Protein AF-A0A2V6ECJ1-F1 (afdb_monomer)

Foldseek 3Di:
DDDDDDDDDDDDDDDDDDDDDDDDDDDDDDDDPPPPPPPDDDDDQAEEEEEDLDPPVQVVVCVLCVVRHNYHYDNHLVVVLVCCVVVVGLEYEYEQDDPDDGVLNSLLVVCVVPVQRAYEYEYQDDDVVVVVSCVVSPHPYYYHPPDDSVVVCVVVVVSSVSSVVVVVVVVVVVVVVVVVVVVVVVVVVVVVVVVVVVVVVVVVVVVVVVVVVVVVVVD

pLDDT: mean 78.57, std 22.32, range [27.62, 98.25]

Sequence (219 aa):
MRAVRFCLTLRQSPQLFQPAIIHIEYGTPLALNPLTVHISAAPDPAKVLIIDDEIGPRESLRMLLKPSYQVHTAENVETGLQLLQEKRPDTIVMDIRMPGMNGIDGLRKIREIDPHLSVIMFTGFGALETAQEALRLGANDYINKPFDAVQMREVIGRNVERTRLQRQSEATAHELQELNERLRNELAQKERLASLGQASAEFVHDLSNPLTIVWGYVQ

Secondary structure (DSSP, 8-state):
--------------S-----------SS-------------SPPPPEEEEE-S-HHHHHHHHHHHTTTSEEEEESSHHHHHHHHHHH--SEEEE-S--SSS-HHHHHHHHHHH-TTSEEEEEES---HHHHHHHHHTT-SEEEESS--HHHHHHHHHHHHHHHHHHHHHHHHHHHHHHHHHHHHHHHHHHHHHHHHHHHHHHHHHHHHHHHHHHHHT--

Mean predicted aligned error: 14.23 Å

Nearest PDB structures (foldseek):
  7pvk-assembly2_D  TM=9.508E-01  e=8.406E-10  Porphyromonas gingivalis W83
  8p6f-assembly1_A  TM=9.059E-01  e=1.596E-09  Flavobacterium johnsoniae
  8tef-assembly2_C  TM=9.096E-01  e=2.666E-09  Flavobacterium johnsoniae UW101
  8tff-assembly1_A  TM=9.098E-01  e=2.345E-09  Flavobacterium johnsoniae UW101
  8tef-assembly2_D  TM=9.060E-01  e=2.666E-09  Flavobacterium johnsoniae UW101

Structure (mmCIF, N/CA/C/O backbone):
data_AF-A0A2V6ECJ1-F1
#
_entry.id   AF-A0A2V6ECJ1-F1
#
loop_
_atom_site.group_PDB
_atom_site.id
_atom_site.type_symbol
_atom_site.label_atom_id
_atom_site.label_alt_id
_atom_site.label_comp_id
_atom_site.label_asym_id
_atom_site.label_entity_id
_atom_site.label_seq_id
_atom_site.pdbx_PDB_ins_code
_atom_site.Cartn_x
_atom_site.Cartn_y
_atom_site.Cartn_z
_atom_site.occupancy
_atom_site.B_iso_or_equiv
_atom_site.auth_seq_id
_atom_site.auth_comp_id
_atom_site.auth_asym_id
_atom_site.auth_atom_id
_atom_site.pdbx_PDB_model_num
ATOM 1 N N . MET A 1 1 ? -14.134 48.494 -1.474 1.00 37.25 1 MET A N 1
ATOM 2 C CA . MET A 1 1 ? -13.283 47.525 -2.201 1.00 37.25 1 MET A CA 1
ATOM 3 C C . MET A 1 1 ? -11.827 47.937 -2.049 1.00 37.25 1 MET A C 1
ATOM 5 O O . MET A 1 1 ? -11.403 48.876 -2.708 1.00 37.25 1 MET A O 1
ATOM 9 N N . ARG A 1 2 ? -11.078 47.317 -1.131 1.00 27.62 2 ARG A N 1
ATOM 10 C CA . ARG A 1 2 ? -9.626 47.521 -1.010 1.00 27.62 2 ARG A CA 1
ATOM 11 C C . ARG A 1 2 ? -8.934 46.204 -1.342 1.00 27.62 2 ARG A C 1
ATOM 13 O O . ARG A 1 2 ? -9.272 45.176 -0.769 1.00 27.62 2 ARG A O 1
ATOM 20 N N . ALA A 1 3 ? -8.040 46.262 -2.321 1.00 30.92 3 ALA A N 1
ATOM 21 C CA . ALA A 1 3 ? -7.274 45.135 -2.822 1.00 30.92 3 ALA A CA 1
ATOM 22 C C . ALA A 1 3 ? -6.240 44.686 -1.781 1.00 30.92 3 ALA A C 1
ATOM 24 O O . ALA A 1 3 ? -5.475 45.504 -1.270 1.00 30.92 3 ALA A O 1
ATOM 25 N N . VAL A 1 4 ? -6.213 43.387 -1.489 1.00 32.56 4 VAL A N 1
ATOM 26 C CA . VAL A 1 4 ? -5.150 42.753 -0.705 1.00 32.56 4 VAL A CA 1
ATOM 27 C C . VAL A 1 4 ? -3.986 42.495 -1.657 1.00 32.56 4 VAL A C 1
ATOM 29 O O . VAL A 1 4 ? -4.118 41.752 -2.627 1.00 32.56 4 VAL A O 1
ATOM 32 N N . ARG A 1 5 ? -2.856 43.163 -1.422 1.00 30.81 5 ARG A N 1
ATOM 33 C CA . ARG A 1 5 ? -1.639 43.013 -2.222 1.00 30.81 5 ARG A CA 1
ATOM 34 C C . ARG A 1 5 ? -0.758 41.956 -1.561 1.00 30.81 5 ARG A C 1
ATOM 36 O O . ARG A 1 5 ? -0.177 42.214 -0.514 1.00 30.81 5 ARG A O 1
ATOM 43 N N . PHE A 1 6 ? -0.668 40.778 -2.170 1.00 33.28 6 PHE A N 1
ATOM 44 C CA . PHE A 1 6 ? 0.271 39.734 -1.761 1.00 33.28 6 PHE A CA 1
ATOM 45 C C . PHE A 1 6 ? 1.658 40.056 -2.329 1.00 33.28 6 PHE A C 1
ATOM 47 O O . PHE A 1 6 ? 1.829 40.147 -3.543 1.00 33.28 6 PHE A O 1
ATOM 54 N N . CYS A 1 7 ? 2.647 40.254 -1.458 1.00 29.09 7 CYS A N 1
ATOM 55 C CA . CYS A 1 7 ? 4.052 40.358 -1.842 1.00 29.09 7 CYS A CA 1
ATOM 56 C C . CYS A 1 7 ? 4.750 39.064 -1.410 1.00 29.09 7 CYS A C 1
ATOM 58 O O . CYS A 1 7 ? 5.009 38.871 -0.225 1.00 29.09 7 CYS A O 1
ATOM 60 N N . LEU A 1 8 ? 5.001 38.156 -2.357 1.00 31.83 8 LEU A N 1
ATOM 61 C CA . LEU A 1 8 ? 5.849 36.984 -2.142 1.00 31.83 8 LEU A CA 1
ATOM 62 C C . LEU A 1 8 ? 7.290 37.358 -2.501 1.00 31.83 8 LEU A C 1
ATOM 64 O O . LEU A 1 8 ? 7.651 37.419 -3.675 1.00 31.83 8 LEU A O 1
ATOM 68 N N . THR A 1 9 ? 8.132 37.589 -1.502 1.00 30.48 9 THR A N 1
ATOM 69 C CA . THR A 1 9 ? 9.585 37.609 -1.686 1.00 30.48 9 THR A CA 1
ATOM 70 C C . THR A 1 9 ? 10.110 36.181 -1.569 1.00 30.48 9 THR A C 1
ATOM 72 O O . THR A 1 9 ? 10.343 35.671 -0.477 1.00 30.48 9 THR A O 1
ATOM 75 N N . LEU A 1 10 ? 10.299 35.512 -2.709 1.00 31.98 10 LEU A N 1
ATOM 76 C CA . LEU A 1 10 ? 11.016 34.238 -2.770 1.00 31.98 10 LEU A CA 1
ATOM 77 C C . LEU A 1 10 ? 12.515 34.503 -2.588 1.00 31.98 10 LEU A C 1
ATOM 79 O O . LEU A 1 10 ? 13.180 35.015 -3.489 1.00 31.98 10 LEU A O 1
ATOM 83 N N . ARG A 1 11 ? 13.060 34.154 -1.419 1.00 30.92 11 ARG A N 1
ATOM 84 C CA . ARG A 1 11 ? 14.509 34.117 -1.198 1.00 30.92 11 ARG A CA 1
ATOM 85 C C . ARG A 1 11 ? 15.026 32.747 -1.638 1.00 30.92 11 ARG A C 1
ATOM 87 O O . ARG A 1 11 ? 14.721 31.735 -1.017 1.00 30.92 11 ARG A O 1
ATOM 94 N N . GLN A 1 12 ? 15.793 32.721 -2.724 1.00 41.91 12 GLN A N 1
ATOM 95 C CA . GLN A 1 12 ? 16.568 31.552 -3.136 1.00 41.91 12 GLN A CA 1
ATOM 96 C C . GLN A 1 12 ? 17.728 31.338 -2.158 1.00 41.91 12 GLN A C 1
ATOM 98 O O . GLN A 1 12 ? 18.634 32.166 -2.097 1.00 41.91 12 GLN A O 1
ATOM 103 N N . SER A 1 13 ? 17.703 30.241 -1.403 1.00 31.03 13 SER A N 1
ATOM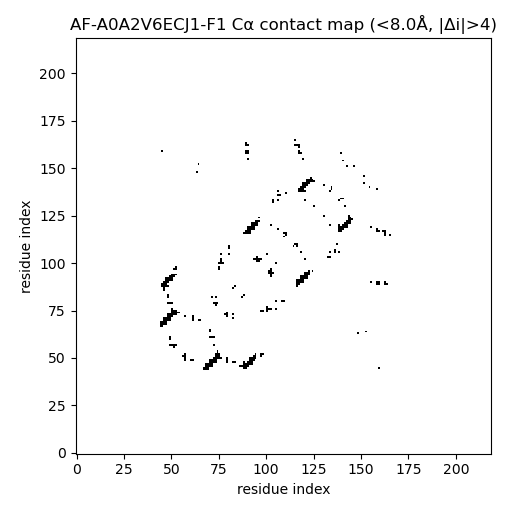 104 C CA . SER A 1 13 ? 18.875 29.530 -0.863 1.00 31.03 13 SER A CA 1
ATOM 105 C C . SER A 1 13 ? 18.415 28.213 -0.221 1.00 31.03 13 SER A C 1
ATOM 107 O O . SER A 1 13 ? 17.375 28.205 0.438 1.00 31.03 13 SER A O 1
ATOM 109 N N . PRO A 1 14 ? 19.139 27.098 -0.422 1.00 42.34 14 PRO A N 1
ATOM 110 C CA . PRO A 1 14 ? 18.828 25.815 0.192 1.00 42.34 14 PRO A CA 1
ATOM 111 C C . PRO A 1 14 ? 19.327 25.827 1.643 1.00 42.34 14 PRO A C 1
ATOM 113 O O . PRO A 1 14 ? 20.269 26.552 1.945 1.00 42.34 14 PRO A O 1
ATOM 116 N N . GLN A 1 15 ? 18.783 24.955 2.492 1.00 42.75 15 GLN A N 1
ATOM 117 C CA . GLN A 1 15 ? 19.096 24.764 3.922 1.00 42.75 15 GLN A CA 1
ATOM 118 C C . GLN A 1 15 ? 18.162 25.527 4.885 1.00 42.75 15 GLN A C 1
ATOM 120 O O . GLN A 1 15 ? 18.020 26.742 4.823 1.00 42.75 15 GLN A O 1
ATOM 125 N N . LEU A 1 16 ? 17.587 24.754 5.815 1.00 34.66 16 LEU A N 1
ATOM 126 C CA . LEU A 1 16 ? 16.638 25.093 6.887 1.00 34.66 16 LEU A CA 1
ATOM 127 C C . LEU A 1 16 ? 15.179 25.352 6.463 1.00 34.66 16 LEU A C 1
ATOM 129 O O . LEU A 1 16 ? 14.745 26.474 6.225 1.00 34.66 16 LEU A O 1
ATOM 133 N N . PHE A 1 17 ? 14.386 24.276 6.509 1.00 39.94 17 PHE A N 1
ATOM 134 C CA . PHE A 1 17 ? 12.941 24.342 6.728 1.00 39.94 17 PHE A CA 1
ATOM 135 C C . PHE A 1 17 ? 12.668 25.010 8.087 1.00 39.94 17 PHE A C 1
ATOM 137 O O . PHE A 1 17 ? 12.746 24.360 9.128 1.00 39.94 17 PHE A O 1
ATOM 144 N N . GLN A 1 18 ? 12.353 26.305 8.086 1.00 30.50 18 GLN A N 1
ATOM 145 C CA . GLN A 1 18 ? 11.629 26.937 9.190 1.00 30.50 18 GLN A CA 1
ATOM 146 C C . GLN A 1 18 ? 10.157 27.090 8.787 1.00 30.50 18 GLN A C 1
ATOM 148 O O . GLN A 1 18 ? 9.885 27.481 7.648 1.00 30.50 18 GLN A O 1
ATOM 153 N N . PRO A 1 19 ? 9.196 26.777 9.674 1.00 31.47 19 PRO A N 1
ATOM 154 C CA . PRO A 1 19 ? 7.785 26.948 9.363 1.00 31.47 19 PRO A CA 1
ATOM 155 C C . PRO A 1 19 ? 7.469 28.440 9.206 1.00 31.47 19 PRO A C 1
ATOM 157 O O . PRO A 1 19 ? 7.803 29.257 10.062 1.00 31.47 19 PRO A O 1
ATOM 160 N N . ALA A 1 20 ? 6.820 28.798 8.098 1.00 32.75 20 ALA A N 1
ATOM 161 C CA . ALA A 1 20 ? 6.310 30.143 7.883 1.00 32.75 20 ALA A CA 1
ATOM 162 C C . ALA A 1 20 ? 5.149 30.403 8.857 1.00 32.75 20 ALA A C 1
ATOM 164 O O . ALA A 1 20 ? 4.078 29.811 8.730 1.00 32.75 20 ALA A O 1
ATOM 165 N N . ILE A 1 21 ? 5.361 31.283 9.837 1.00 36.53 21 ILE A N 1
ATOM 166 C CA . ILE A 1 21 ? 4.299 31.774 10.719 1.00 36.53 21 ILE A CA 1
ATOM 167 C C . ILE A 1 21 ? 3.515 32.833 9.940 1.00 36.53 21 ILE A C 1
ATOM 169 O O . ILE A 1 21 ? 4.030 33.913 9.651 1.00 36.53 21 ILE A O 1
ATOM 173 N N . ILE A 1 22 ? 2.269 32.527 9.582 1.00 37.91 22 ILE A N 1
ATOM 174 C CA . ILE A 1 22 ? 1.354 33.506 8.990 1.00 37.91 22 ILE A CA 1
ATOM 175 C C . ILE A 1 22 ? 0.734 34.305 10.142 1.00 37.91 22 ILE A C 1
ATOM 177 O O . ILE A 1 22 ? -0.172 33.827 10.820 1.00 37.91 22 ILE A O 1
ATOM 181 N N . HIS A 1 23 ? 1.228 35.522 10.378 1.00 29.61 23 HIS A N 1
ATOM 182 C CA . HIS A 1 23 ? 0.559 36.480 11.257 1.00 29.61 23 HIS A CA 1
ATOM 183 C C . HIS A 1 23 ? -0.685 37.025 10.550 1.00 29.61 23 HIS A C 1
ATOM 185 O O . HIS A 1 23 ? -0.573 37.724 9.544 1.00 29.61 23 HIS A O 1
ATOM 191 N N . ILE A 1 24 ? -1.869 36.715 11.079 1.00 38.66 24 ILE A N 1
ATOM 192 C CA . ILE A 1 24 ? -3.109 37.377 10.674 1.00 38.66 24 ILE A CA 1
ATOM 193 C C . ILE A 1 24 ? -3.462 38.394 11.761 1.00 38.66 24 ILE A C 1
ATOM 195 O O . ILE A 1 24 ? -3.924 38.028 12.838 1.00 38.66 24 ILE A O 1
ATOM 199 N N . GLU A 1 25 ? -3.213 39.677 11.495 1.00 35.50 25 GLU A N 1
ATOM 200 C CA . GLU A 1 25 ? -3.680 40.768 12.354 1.00 35.50 25 GLU A CA 1
ATOM 201 C C . GLU A 1 25 ? -5.158 41.052 12.058 1.00 35.50 25 GLU A C 1
ATOM 203 O O . GLU A 1 25 ? -5.498 41.717 11.078 1.00 35.50 25 GLU A O 1
ATOM 208 N N . TYR A 1 26 ? -6.054 40.558 12.913 1.00 38.00 26 TYR A N 1
ATOM 209 C CA . TYR A 1 26 ? -7.419 41.076 12.989 1.00 38.00 26 TYR A CA 1
ATOM 210 C C . TYR A 1 26 ? -7.467 42.194 14.033 1.00 38.00 26 TYR A C 1
ATOM 212 O O . TYR A 1 26 ? -7.064 42.017 15.181 1.00 38.00 26 TYR A O 1
ATOM 220 N N . GLY A 1 27 ? -7.942 43.370 13.621 1.00 38.31 27 GLY A N 1
ATOM 221 C CA . GLY A 1 27 ? -8.137 44.510 14.507 1.00 38.31 27 GLY A CA 1
ATOM 222 C C . GLY A 1 27 ? -9.225 44.254 15.557 1.00 38.31 27 GLY A C 1
ATOM 223 O O . GLY A 1 27 ? -10.311 43.788 15.225 1.00 38.31 27 GLY A O 1
ATOM 224 N N . THR A 1 28 ? -8.926 44.681 16.788 1.00 36.38 28 THR A N 1
ATOM 225 C CA . THR A 1 28 ? -9.735 44.756 18.030 1.00 36.38 28 THR A CA 1
ATOM 226 C C . THR A 1 28 ? -9.845 43.490 18.908 1.00 36.38 28 THR A C 1
ATOM 228 O O . THR A 1 28 ? -10.143 42.413 18.400 1.00 36.38 28 THR A O 1
ATOM 231 N N . PRO A 1 29 ? -9.616 43.601 20.243 1.00 41.88 29 PRO A N 1
ATOM 232 C CA . PRO A 1 29 ? -9.558 42.457 21.145 1.00 41.88 29 PRO A CA 1
ATOM 233 C C . PRO A 1 29 ? -10.932 42.188 21.774 1.00 41.88 29 PRO A C 1
ATOM 235 O O . PRO A 1 29 ? -11.363 42.886 22.689 1.00 41.88 29 PRO A O 1
ATOM 238 N N . LEU A 1 30 ? -11.616 41.144 21.318 1.00 39.72 30 LEU A N 1
ATOM 239 C CA . LEU A 1 30 ? -12.642 40.471 22.112 1.00 39.72 30 LEU A CA 1
ATOM 240 C C . LEU A 1 30 ? -12.041 39.149 22.577 1.00 39.72 30 LEU A C 1
ATOM 242 O O . LEU A 1 30 ? -11.558 38.364 21.764 1.00 39.72 30 LEU A O 1
ATOM 246 N N . ALA A 1 31 ? -12.022 38.954 23.895 1.00 45.41 31 ALA A N 1
ATOM 247 C CA . ALA A 1 31 ? -11.495 37.778 24.570 1.00 45.41 31 ALA A CA 1
ATOM 248 C C . ALA A 1 31 ? -12.322 36.533 24.213 1.00 45.41 31 ALA A C 1
ATOM 250 O O . ALA A 1 31 ? -13.186 36.092 24.966 1.00 45.41 31 ALA A O 1
ATOM 251 N N . LEU A 1 32 ? -12.066 35.973 23.037 1.00 40.94 32 LEU A N 1
ATOM 252 C CA . LEU A 1 32 ? -12.390 34.595 22.730 1.00 40.94 32 LEU A CA 1
ATOM 253 C C . LEU A 1 32 ? -11.211 33.773 23.231 1.00 40.94 32 LEU A C 1
ATOM 255 O O . LEU A 1 32 ? -10.088 33.938 22.756 1.00 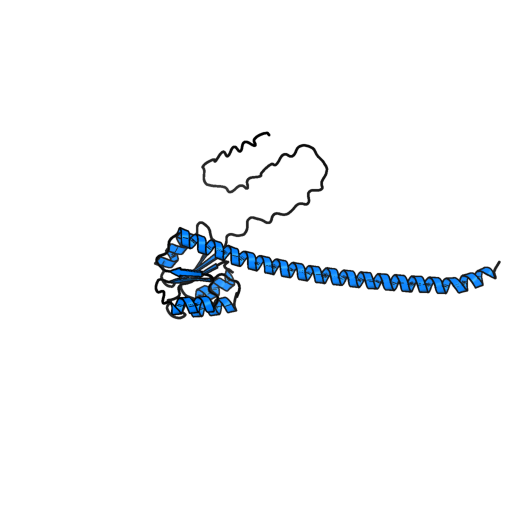40.94 32 LEU A O 1
ATOM 259 N N . ASN A 1 33 ? -11.469 32.925 24.226 1.00 38.09 33 ASN A N 1
ATOM 260 C CA . ASN A 1 33 ? -10.545 31.873 24.623 1.00 38.09 33 ASN A CA 1
ATOM 261 C C . ASN A 1 33 ? -10.162 31.127 23.334 1.00 38.09 33 ASN A C 1
ATOM 263 O O . ASN A 1 33 ? -11.066 30.579 22.692 1.00 38.09 33 ASN A O 1
ATOM 267 N N . PRO A 1 34 ? -8.894 31.153 22.888 1.00 40.47 34 PRO A N 1
ATOM 268 C CA . PRO A 1 34 ? -8.534 30.438 21.684 1.00 40.47 34 PRO A CA 1
ATOM 269 C C . PRO A 1 34 ? -8.757 28.958 21.981 1.00 40.47 34 PRO A C 1
ATOM 271 O O . PRO A 1 34 ? -8.070 28.365 22.811 1.00 40.47 34 PRO A O 1
ATOM 274 N N . LEU A 1 35 ? -9.752 28.361 21.325 1.00 36.47 35 LEU A N 1
ATOM 275 C CA . LEU A 1 35 ? -9.764 26.923 21.127 1.00 36.47 35 LEU A CA 1
ATOM 276 C C . LEU A 1 35 ? -8.505 26.635 20.316 1.00 36.47 35 LEU A C 1
ATOM 278 O O . LEU A 1 35 ? -8.470 26.857 19.106 1.00 36.47 35 LEU A O 1
ATOM 282 N N . THR A 1 36 ? -7.438 26.241 21.004 1.00 38.03 36 THR A N 1
ATOM 283 C CA . THR A 1 36 ? -6.201 25.796 20.376 1.00 38.03 36 THR A CA 1
ATOM 284 C C . THR A 1 36 ? -6.522 24.518 19.616 1.00 38.03 36 THR A C 1
ATOM 286 O O . THR A 1 36 ? -6.481 23.417 20.159 1.00 38.03 36 THR A O 1
ATOM 289 N N . VAL A 1 37 ? -6.893 24.665 18.347 1.00 39.84 37 VAL A N 1
ATOM 290 C CA . VAL A 1 37 ? -6.910 23.557 17.404 1.00 39.84 37 VAL A CA 1
ATOM 291 C C . VAL A 1 37 ? -5.450 23.200 17.176 1.00 39.84 37 VAL A C 1
ATOM 293 O O . VAL A 1 37 ? -4.718 23.919 16.495 1.00 39.84 37 VAL A O 1
ATOM 296 N N . HIS A 1 38 ? -5.008 22.106 17.789 1.00 33.03 38 HIS A N 1
ATOM 297 C CA . HIS A 1 38 ? -3.756 21.466 17.422 1.00 33.03 38 HIS A CA 1
ATOM 298 C C . HIS A 1 38 ? -3.914 20.949 15.990 1.00 33.03 38 HIS A C 1
ATOM 300 O O . HIS A 1 38 ? -4.386 19.837 15.767 1.00 33.03 38 HIS A O 1
ATOM 306 N N . ILE A 1 39 ? -3.554 21.771 15.001 1.00 43.78 39 ILE A N 1
ATOM 307 C CA . ILE A 1 39 ? -3.289 21.278 13.653 1.00 43.78 39 ILE A CA 1
ATOM 308 C C . ILE A 1 39 ? -2.056 20.389 13.808 1.00 43.78 39 ILE A C 1
ATOM 310 O O . ILE A 1 39 ? -0.941 20.877 13.990 1.00 43.78 39 ILE A O 1
ATOM 314 N N . SER A 1 40 ? -2.316 19.083 13.875 1.00 38.81 40 SER A N 1
ATOM 315 C CA . SER A 1 40 ? -1.315 18.028 13.966 1.00 38.81 40 SER A CA 1
ATOM 316 C C . SER A 1 40 ? -0.206 18.263 12.939 1.00 38.81 40 SER A C 1
ATOM 318 O O . SER A 1 40 ? -0.462 18.753 11.838 1.00 38.81 40 SER A O 1
ATOM 320 N N . ALA A 1 41 ? 1.021 17.952 13.355 1.00 43.56 41 ALA A N 1
ATOM 321 C CA . ALA A 1 41 ? 2.266 18.089 12.614 1.00 43.56 41 ALA A CA 1
ATOM 322 C C . ALA A 1 41 ? 2.130 17.700 11.132 1.00 43.56 41 ALA A C 1
ATOM 324 O O . ALA A 1 41 ? 1.325 16.837 10.783 1.00 43.56 41 ALA A O 1
ATOM 325 N N . ALA A 1 42 ? 2.946 18.317 10.265 1.00 47.50 42 ALA A N 1
ATOM 326 C CA . ALA A 1 42 ? 3.054 17.912 8.865 1.00 47.50 42 ALA A CA 1
ATOM 327 C C . ALA A 1 42 ? 3.096 16.373 8.786 1.00 47.50 42 ALA A C 1
ATOM 329 O O . ALA A 1 42 ? 3.889 15.772 9.516 1.00 47.50 42 ALA A O 1
ATOM 330 N N . PRO A 1 43 ? 2.218 15.735 7.991 1.00 61.94 43 PRO A N 1
ATOM 331 C CA . PRO A 1 43 ? 2.092 14.287 8.009 1.00 61.94 43 PRO A CA 1
ATOM 332 C C . PRO A 1 43 ? 3.445 13.663 7.680 1.00 61.94 43 PRO A C 1
ATOM 334 O O . PRO A 1 43 ? 4.151 14.162 6.799 1.00 61.94 43 PRO A O 1
ATOM 337 N N . ASP A 1 44 ? 3.788 12.573 8.373 1.00 77.56 44 ASP A N 1
ATOM 338 C CA . ASP A 1 44 ? 5.006 11.812 8.095 1.00 77.56 44 ASP A CA 1
ATOM 339 C C . ASP A 1 44 ? 5.152 11.576 6.583 1.00 77.56 44 ASP A C 1
ATOM 341 O O . ASP A 1 44 ? 4.143 11.387 5.881 1.00 77.56 44 ASP A O 1
ATOM 345 N N . PRO A 1 45 ? 6.387 11.586 6.050 1.00 86.06 45 PRO A N 1
ATOM 346 C CA . PRO A 1 45 ? 6.609 11.386 4.627 1.00 86.06 45 PRO A CA 1
ATOM 347 C C . PRO A 1 45 ? 5.986 10.059 4.197 1.00 86.06 45 PRO A C 1
ATOM 349 O O . PRO A 1 45 ? 6.190 9.025 4.835 1.00 86.06 45 PRO A O 1
ATOM 352 N N . ALA A 1 46 ? 5.193 10.092 3.125 1.00 94.69 46 ALA A N 1
ATOM 353 C CA . ALA A 1 46 ? 4.498 8.899 2.673 1.00 94.69 46 ALA A CA 1
ATOM 354 C C . ALA A 1 46 ? 5.462 7.819 2.216 1.00 94.69 46 ALA A C 1
ATOM 356 O O . ALA A 1 46 ? 6.490 8.100 1.593 1.00 94.69 46 ALA A O 1
ATOM 357 N N . LYS A 1 47 ? 5.124 6.580 2.564 1.00 97.19 47 LYS A N 1
ATOM 358 C CA . LYS A 1 47 ? 6.003 5.428 2.386 1.00 97.19 47 LYS A CA 1
ATOM 359 C C . LYS A 1 47 ? 5.585 4.641 1.159 1.00 97.19 47 LYS A C 1
ATOM 361 O O . LYS A 1 47 ? 4.444 4.193 1.071 1.00 97.19 47 LYS A O 1
ATOM 366 N N . VAL A 1 48 ? 6.518 4.428 0.242 1.00 97.75 48 VAL A N 1
ATOM 367 C CA . VAL A 1 48 ? 6.287 3.642 -0.974 1.00 97.75 48 VAL A CA 1
ATOM 368 C C . VAL A 1 48 ? 7.229 2.451 -0.971 1.00 97.75 48 VAL A C 1
ATOM 370 O O . VAL A 1 48 ? 8.431 2.615 -0.769 1.00 97.75 48 VAL A O 1
ATOM 373 N N . LEU A 1 49 ? 6.693 1.255 -1.190 1.00 98.25 49 LEU A N 1
ATOM 374 C CA . LEU A 1 49 ? 7.481 0.037 -1.353 1.00 98.25 49 LEU A CA 1
ATOM 375 C C . LEU A 1 49 ? 7.482 -0.375 -2.827 1.00 98.25 49 LEU A C 1
ATOM 377 O O . LEU A 1 49 ? 6.422 -0.533 -3.424 1.00 98.25 49 LEU A O 1
ATOM 381 N N . ILE A 1 50 ? 8.667 -0.551 -3.401 1.00 97.56 50 ILE A N 1
ATOM 382 C CA . ILE A 1 50 ? 8.862 -1.022 -4.775 1.00 97.56 50 ILE A CA 1
ATOM 383 C C . ILE A 1 50 ? 9.324 -2.478 -4.723 1.00 97.56 50 ILE A C 1
ATOM 385 O O . ILE A 1 50 ? 10.295 -2.779 -4.030 1.00 97.56 50 ILE A O 1
ATOM 389 N N . ILE A 1 51 ? 8.658 -3.360 -5.460 1.00 96.81 51 ILE A N 1
ATOM 390 C CA . ILE A 1 51 ? 8.982 -4.783 -5.572 1.00 96.81 51 ILE A CA 1
ATOM 391 C C . ILE A 1 51 ? 9.178 -5.099 -7.056 1.00 96.81 51 ILE A C 1
ATOM 393 O O . ILE A 1 51 ? 8.224 -5.084 -7.827 1.00 96.81 51 ILE A O 1
ATOM 397 N N . ASP A 1 52 ? 10.414 -5.337 -7.462 1.00 94.31 52 ASP A N 1
ATOM 398 C CA . ASP A 1 52 ? 10.793 -5.644 -8.849 1.00 94.31 52 ASP A CA 1
ATOM 399 C C . ASP A 1 52 ? 12.090 -6.458 -8.758 1.00 94.31 52 ASP A C 1
ATOM 401 O O . ASP A 1 52 ? 12.929 -6.123 -7.920 1.00 94.31 52 ASP A O 1
ATOM 405 N N . ASP A 1 53 ? 12.265 -7.536 -9.518 1.00 94.12 53 ASP A N 1
ATOM 406 C CA . ASP A 1 53 ? 13.474 -8.368 -9.455 1.00 94.12 53 ASP A CA 1
ATOM 407 C C . ASP A 1 53 ? 14.660 -7.718 -10.180 1.00 94.12 53 ASP A C 1
ATOM 409 O O . ASP A 1 53 ? 15.819 -7.879 -9.771 1.00 94.12 53 ASP A O 1
ATOM 413 N N . GLU A 1 54 ? 14.386 -6.863 -11.162 1.00 92.69 54 GLU A N 1
ATOM 414 C CA . GLU A 1 54 ? 15.405 -6.170 -11.929 1.00 92.69 54 GLU A CA 1
ATOM 415 C C . GLU A 1 54 ? 15.931 -4.929 -11.189 1.00 92.69 54 GLU A C 1
ATOM 417 O O . GLU A 1 54 ? 15.225 -3.956 -10.911 1.00 92.69 54 GLU A O 1
ATOM 422 N N . ILE A 1 55 ? 17.242 -4.903 -10.928 1.00 93.94 55 ILE A N 1
ATOM 423 C CA . ILE A 1 55 ? 17.891 -3.784 -10.227 1.00 93.94 55 ILE A CA 1
ATOM 424 C C . ILE A 1 55 ? 17.733 -2.440 -10.957 1.00 93.94 55 ILE A C 1
ATOM 426 O O . ILE A 1 55 ? 17.572 -1.410 -10.306 1.00 93.94 55 ILE A O 1
ATOM 430 N N . GLY A 1 56 ? 17.760 -2.438 -12.293 1.00 93.12 56 GLY A N 1
ATOM 431 C CA . GLY A 1 56 ? 17.706 -1.223 -13.109 1.00 93.12 56 GLY A CA 1
ATOM 432 C C . GLY A 1 56 ? 16.376 -0.473 -12.973 1.00 93.12 56 GLY A C 1
ATOM 433 O O . GLY A 1 56 ? 16.379 0.671 -12.504 1.00 93.12 56 GLY A O 1
ATOM 434 N N . PRO A 1 57 ? 15.234 -1.086 -13.340 1.00 90.69 57 PRO A N 1
ATOM 435 C CA . PRO A 1 57 ? 13.904 -0.510 -13.138 1.00 90.69 57 PRO A CA 1
ATOM 436 C C . PRO A 1 57 ? 13.622 -0.155 -11.674 1.00 90.69 57 PRO A C 1
ATOM 438 O O . PRO A 1 57 ? 13.156 0.956 -11.399 1.00 90.69 57 PRO A O 1
ATOM 441 N N . ARG A 1 58 ? 13.978 -1.042 -10.733 1.00 94.12 58 ARG A N 1
ATOM 442 C CA . ARG A 1 58 ? 13.805 -0.820 -9.288 1.00 94.12 58 ARG A CA 1
ATOM 443 C C . ARG A 1 58 ? 14.512 0.447 -8.811 1.00 94.12 58 ARG A C 1
ATOM 445 O O . ARG A 1 58 ? 13.909 1.285 -8.139 1.00 94.12 58 ARG A O 1
ATOM 452 N N . GLU A 1 59 ? 15.777 0.613 -9.184 1.00 95.00 59 GLU A N 1
ATOM 453 C CA . GLU A 1 59 ? 16.583 1.771 -8.798 1.00 95.00 59 GLU A CA 1
ATOM 454 C C . GLU A 1 59 ? 16.132 3.055 -9.505 1.00 95.00 59 GLU A C 1
ATOM 456 O O . GLU A 1 59 ? 16.074 4.121 -8.889 1.00 95.00 59 GLU A O 1
ATOM 461 N N . SER A 1 60 ? 15.729 2.949 -10.772 1.00 93.06 60 SER A N 1
ATOM 462 C CA . SER A 1 60 ? 15.189 4.077 -11.540 1.00 93.06 60 SER A CA 1
ATOM 463 C C . SER A 1 60 ? 13.918 4.632 -10.892 1.00 93.06 60 SER A C 1
ATOM 465 O O . SER A 1 60 ? 13.804 5.841 -10.674 1.00 93.06 60 SER A O 1
ATOM 467 N N . LEU A 1 61 ? 12.985 3.752 -10.510 1.00 93.19 61 LEU A N 1
ATOM 468 C CA . LEU A 1 61 ? 11.783 4.139 -9.769 1.00 93.19 61 LEU A CA 1
ATOM 469 C C . LEU A 1 61 ? 12.120 4.703 -8.388 1.00 93.19 61 LEU A C 1
ATOM 471 O O . LEU A 1 61 ? 11.536 5.707 -7.974 1.00 93.19 61 LEU A O 1
ATOM 475 N N . ARG A 1 62 ? 13.096 4.115 -7.687 1.00 95.62 62 ARG A N 1
ATOM 476 C CA . ARG A 1 62 ? 13.555 4.636 -6.395 1.00 95.62 62 ARG A CA 1
ATOM 477 C C . ARG A 1 62 ? 14.040 6.076 -6.522 1.00 95.62 62 ARG A C 1
ATOM 479 O O . ARG A 1 62 ? 13.609 6.924 -5.743 1.00 95.62 62 ARG A O 1
ATOM 486 N N . MET A 1 63 ? 14.897 6.368 -7.499 1.00 95.38 63 MET A N 1
ATOM 487 C CA . MET A 1 63 ? 15.409 7.720 -7.742 1.00 95.38 63 MET A CA 1
ATOM 488 C C . MET A 1 63 ? 14.308 8.703 -8.136 1.00 95.38 63 MET A C 1
ATOM 490 O O . MET A 1 63 ? 14.312 9.835 -7.653 1.00 95.38 63 MET A O 1
ATOM 494 N N . LEU A 1 64 ? 13.341 8.266 -8.944 1.00 93.81 64 LEU A N 1
ATOM 495 C CA . LEU A 1 64 ? 12.198 9.085 -9.342 1.00 93.81 64 LEU A CA 1
ATOM 496 C C . LEU A 1 64 ? 11.325 9.509 -8.148 1.00 93.81 64 LEU A C 1
ATOM 498 O O . LEU A 1 64 ? 10.815 10.630 -8.129 1.00 93.81 64 LEU A O 1
ATOM 502 N N . LEU A 1 65 ? 11.138 8.619 -7.170 1.00 94.31 65 LEU A N 1
ATOM 503 C CA . LEU A 1 65 ? 10.170 8.789 -6.080 1.00 94.31 65 LEU A CA 1
ATOM 504 C C . LEU A 1 65 ? 10.781 9.326 -4.781 1.00 94.31 65 LEU A C 1
ATOM 506 O O . LEU A 1 65 ? 10.082 9.958 -3.988 1.00 94.31 65 LEU A O 1
ATOM 510 N N . LYS A 1 66 ? 12.087 9.136 -4.577 1.00 94.62 66 LYS A N 1
ATOM 511 C CA . LYS A 1 66 ? 12.827 9.593 -3.390 1.00 94.62 66 LYS A CA 1
ATOM 512 C C . LYS A 1 66 ? 12.652 11.084 -3.037 1.00 94.62 66 LYS A C 1
ATOM 514 O O . LYS A 1 66 ? 12.669 11.381 -1.845 1.00 94.62 66 LYS A O 1
ATOM 519 N N . PRO A 1 67 ? 12.484 12.031 -3.985 1.00 92.94 67 PRO A N 1
ATOM 520 C CA . PRO A 1 67 ? 12.257 13.438 -3.640 1.00 92.94 67 PRO A CA 1
ATOM 521 C C . PRO A 1 67 ? 10.924 13.708 -2.928 1.00 92.94 67 PRO A C 1
ATOM 523 O O . PRO A 1 67 ? 10.800 14.725 -2.252 1.00 92.94 67 PRO A O 1
ATOM 526 N N . SER A 1 68 ? 9.931 12.831 -3.098 1.00 91.88 68 SER A N 1
ATOM 527 C CA . SER A 1 68 ? 8.561 13.037 -2.604 1.00 91.88 68 SER A CA 1
ATOM 528 C C . SER A 1 68 ? 8.137 12.022 -1.542 1.00 91.88 68 SER A C 1
ATOM 530 O O . SER A 1 68 ? 7.196 12.284 -0.798 1.00 91.88 68 SER A O 1
ATOM 532 N N . TYR A 1 69 ? 8.820 10.877 -1.460 1.00 95.56 69 TYR A N 1
ATOM 533 C CA . TYR A 1 69 ? 8.402 9.732 -0.654 1.00 95.56 69 TYR A CA 1
ATOM 534 C C . TYR A 1 69 ? 9.570 9.085 0.093 1.00 95.56 69 TYR A C 1
ATOM 536 O O . TYR A 1 69 ? 10.714 9.085 -0.368 1.00 95.56 69 TYR A O 1
ATOM 544 N N . GLN A 1 70 ? 9.264 8.445 1.221 1.00 96.69 70 GLN A N 1
ATOM 545 C CA . GLN A 1 70 ? 10.165 7.489 1.852 1.00 96.69 70 GLN A CA 1
ATOM 546 C C . GLN A 1 70 ? 10.074 6.157 1.098 1.00 96.69 70 GLN A C 1
ATOM 548 O O . GLN A 1 70 ? 9.112 5.404 1.243 1.00 96.69 70 GLN A O 1
ATOM 553 N N . VAL A 1 71 ? 11.071 5.883 0.258 1.00 97.12 71 VAL A N 1
ATOM 554 C CA . VAL A 1 71 ? 11.056 4.716 -0.629 1.00 97.12 71 VAL A CA 1
ATOM 555 C C . VAL A 1 71 ? 11.801 3.536 -0.012 1.00 97.12 71 VAL A C 1
ATOM 557 O O . VAL A 1 71 ? 12.969 3.651 0.367 1.00 97.12 71 VAL A O 1
ATOM 560 N N . HIS A 1 72 ? 11.138 2.386 0.016 1.00 98.06 72 HIS A N 1
ATOM 561 C CA . HIS A 1 72 ? 11.709 1.080 0.320 1.00 98.06 72 HIS A CA 1
ATOM 562 C C . HIS A 1 72 ? 11.694 0.211 -0.937 1.00 98.06 72 HIS A C 1
ATOM 564 O O . HIS A 1 72 ? 10.836 0.374 -1.802 1.00 98.06 72 HIS A O 1
ATOM 570 N N . THR A 1 73 ? 12.643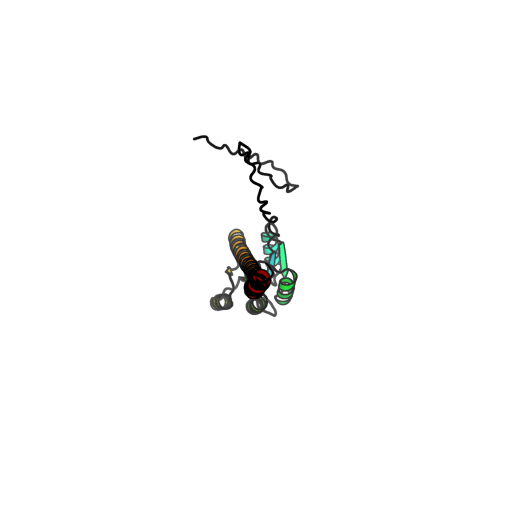 -0.711 -1.050 1.00 97.81 73 THR A N 1
ATOM 571 C CA . THR A 1 73 ? 12.787 -1.573 -2.227 1.00 97.81 73 THR A CA 1
ATOM 572 C C . THR A 1 73 ? 12.974 -3.022 -1.808 1.00 97.81 73 THR A C 1
ATOM 574 O O . THR A 1 73 ? 13.726 -3.283 -0.870 1.00 97.81 73 THR A O 1
ATOM 577 N N . ALA A 1 74 ? 12.358 -3.941 -2.541 1.00 97.44 74 ALA A N 1
ATOM 578 C CA . ALA A 1 74 ? 12.526 -5.382 -2.423 1.00 97.44 74 ALA A CA 1
ATOM 579 C C . ALA A 1 74 ? 12.839 -5.981 -3.798 1.00 97.44 74 ALA A C 1
ATOM 581 O O . ALA A 1 74 ? 12.372 -5.477 -4.818 1.00 97.44 74 ALA A O 1
ATOM 582 N N . GLU A 1 75 ? 13.624 -7.055 -3.809 1.00 95.62 75 GLU A N 1
ATOM 583 C CA . GLU A 1 75 ? 14.004 -7.777 -5.032 1.00 95.62 75 GLU A CA 1
ATOM 584 C C . GLU A 1 75 ? 13.098 -8.972 -5.356 1.00 95.62 75 GLU A C 1
ATOM 586 O O . GLU A 1 75 ? 13.242 -9.596 -6.397 1.00 95.62 75 GLU A O 1
ATOM 591 N N . ASN A 1 76 ? 12.184 -9.318 -4.452 1.00 95.56 76 ASN A N 1
ATOM 592 C CA . ASN A 1 76 ? 11.211 -10.390 -4.622 1.00 95.56 76 ASN A CA 1
ATOM 593 C C . ASN A 1 76 ? 10.004 -10.152 -3.705 1.00 95.56 76 ASN A C 1
ATOM 595 O O . ASN A 1 76 ? 10.042 -9.310 -2.795 1.00 95.56 76 ASN A O 1
ATOM 599 N N . VAL A 1 77 ? 8.926 -10.900 -3.945 1.00 95.69 77 VAL A N 1
ATOM 600 C CA . VAL A 1 77 ? 7.676 -10.787 -3.183 1.00 95.69 77 VAL A CA 1
ATOM 601 C C . VAL A 1 77 ? 7.896 -11.102 -1.707 1.00 95.69 77 VAL A C 1
ATOM 603 O O . VAL A 1 77 ? 7.353 -10.409 -0.853 1.00 95.69 77 VAL A O 1
ATOM 606 N N . GLU A 1 78 ? 8.704 -12.106 -1.381 1.00 96.19 78 GLU A N 1
ATOM 607 C CA . GLU A 1 78 ? 8.952 -12.552 -0.009 1.00 96.19 78 GLU A CA 1
ATOM 608 C C . GLU A 1 78 ? 9.554 -11.433 0.848 1.00 96.19 78 GLU A C 1
ATOM 610 O O . GLU A 1 78 ? 9.043 -11.124 1.928 1.00 96.19 78 GLU A O 1
ATOM 615 N N . THR A 1 79 ? 10.586 -10.769 0.329 1.00 96.75 79 THR A N 1
ATOM 616 C CA . THR A 1 79 ? 11.215 -9.606 0.970 1.00 96.75 79 THR A CA 1
ATOM 617 C C . THR A 1 79 ? 10.241 -8.426 1.015 1.00 96.75 79 THR A C 1
ATOM 619 O O . THR A 1 79 ? 10.182 -7.693 2.004 1.00 96.75 79 THR A O 1
ATOM 622 N N . GLY A 1 80 ? 9.418 -8.259 -0.026 1.00 96.88 80 GLY A N 1
ATOM 623 C CA . GLY A 1 80 ? 8.356 -7.256 -0.061 1.00 96.88 80 GLY A CA 1
ATOM 624 C C . GLY A 1 80 ? 7.311 -7.446 1.044 1.00 96.88 80 GLY A C 1
ATOM 625 O O . GLY A 1 80 ? 6.935 -6.479 1.704 1.00 96.88 80 GLY A O 1
ATOM 626 N N . LEU A 1 81 ? 6.886 -8.683 1.305 1.00 96.94 81 LEU A N 1
ATOM 627 C CA . LEU A 1 81 ? 5.924 -9.013 2.361 1.00 96.94 81 LEU A CA 1
ATOM 628 C C . LEU A 1 81 ? 6.497 -8.772 3.765 1.00 96.94 81 LEU A C 1
ATOM 630 O O . LEU A 1 81 ? 5.774 -8.302 4.644 1.00 96.94 81 LEU A O 1
ATOM 634 N N . GLN A 1 82 ? 7.791 -9.031 3.975 1.00 97.31 82 GLN A N 1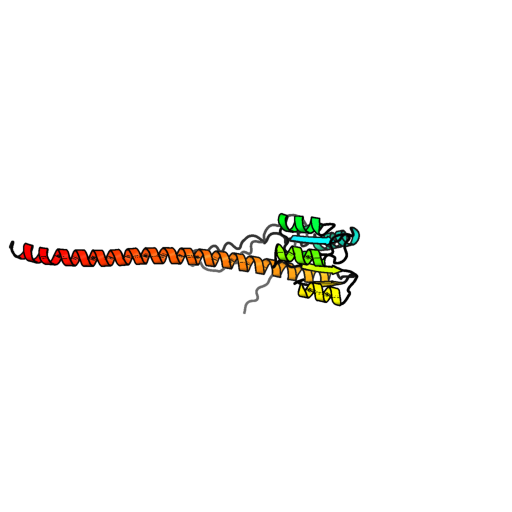
ATOM 635 C CA . GLN A 1 82 ? 8.472 -8.682 5.230 1.00 97.31 82 GLN A CA 1
ATOM 636 C C . GLN A 1 82 ? 8.481 -7.160 5.440 1.00 97.31 82 GLN A C 1
ATOM 638 O O . GLN A 1 82 ? 8.031 -6.659 6.473 1.00 97.31 82 GLN A O 1
ATOM 643 N N . LEU A 1 83 ? 8.897 -6.402 4.420 1.00 97.50 83 LEU A N 1
ATOM 644 C CA . LEU A 1 83 ? 8.930 -4.938 4.478 1.00 97.50 83 LEU A CA 1
ATOM 645 C C . LEU A 1 83 ? 7.538 -4.309 4.611 1.00 97.50 83 LEU A C 1
ATOM 647 O O . LEU A 1 83 ? 7.407 -3.263 5.250 1.00 97.50 83 LEU A O 1
ATOM 651 N N . LEU A 1 84 ? 6.497 -4.930 4.053 1.00 96.75 84 LEU A N 1
ATOM 652 C CA . LEU A 1 84 ? 5.107 -4.518 4.249 1.00 96.75 84 LEU A CA 1
ATOM 653 C C . LEU A 1 84 ? 4.744 -4.504 5.741 1.00 96.75 84 LEU A C 1
ATOM 655 O O . LEU A 1 84 ? 4.204 -3.510 6.234 1.00 96.75 84 LEU A O 1
ATOM 659 N N . GLN A 1 85 ? 5.076 -5.571 6.469 1.00 95.19 85 GLN A N 1
ATOM 660 C CA . GLN A 1 85 ? 4.763 -5.685 7.895 1.00 95.19 85 GLN A CA 1
ATOM 661 C C . GLN A 1 85 ? 5.587 -4.709 8.743 1.00 95.19 85 GLN A C 1
ATOM 663 O O . GLN A 1 85 ? 5.040 -4.063 9.638 1.00 95.19 85 GLN A O 1
ATOM 668 N N . GLU A 1 86 ? 6.877 -4.560 8.434 1.00 95.44 86 GLU A N 1
ATOM 669 C CA . GLU A 1 86 ? 7.793 -3.710 9.201 1.00 95.44 86 GLU A CA 1
ATOM 670 C C . GLU A 1 86 ? 7.594 -2.213 8.959 1.00 95.44 86 GLU A C 1
ATOM 672 O O . GLU A 1 86 ? 7.656 -1.407 9.889 1.00 95.44 86 GLU A O 1
ATOM 677 N N . LYS A 1 87 ? 7.444 -1.809 7.693 1.00 95.31 87 LYS A N 1
ATOM 678 C CA . LYS A 1 87 ? 7.469 -0.391 7.301 1.00 95.31 87 LYS A CA 1
ATOM 679 C C . LYS A 1 87 ? 6.080 0.210 7.187 1.00 95.31 87 LYS A C 1
ATOM 681 O O . LYS A 1 87 ? 5.977 1.438 7.261 1.00 95.31 87 LYS A O 1
ATOM 686 N N . ARG A 1 88 ? 5.045 -0.632 7.042 1.00 94.62 88 ARG A N 1
ATOM 687 C CA . ARG A 1 88 ? 3.643 -0.234 6.836 1.00 94.62 88 ARG A CA 1
ATOM 688 C C . ARG A 1 88 ? 3.530 0.828 5.731 1.00 94.62 88 ARG A C 1
ATOM 690 O O . ARG A 1 88 ? 3.165 1.969 6.019 1.00 94.62 88 ARG A O 1
ATOM 697 N N . PRO A 1 89 ? 3.904 0.498 4.480 1.00 97.06 89 PRO A N 1
ATOM 698 C CA . PRO A 1 89 ? 3.833 1.444 3.375 1.00 97.06 89 PRO A CA 1
ATOM 699 C C . PRO A 1 89 ? 2.406 1.967 3.158 1.00 97.06 89 PRO A C 1
ATOM 701 O O . PRO A 1 89 ? 1.419 1.341 3.555 1.00 97.06 89 PRO A O 1
ATOM 704 N N . ASP A 1 90 ? 2.305 3.131 2.523 1.00 96.44 90 ASP A N 1
ATOM 705 C CA . ASP A 1 90 ? 1.051 3.732 2.063 1.00 96.44 90 ASP A CA 1
ATOM 706 C C . ASP A 1 90 ? 0.686 3.249 0.649 1.00 96.44 90 ASP A C 1
ATOM 708 O O . ASP A 1 90 ? -0.472 3.315 0.239 1.00 96.44 90 ASP A O 1
ATOM 712 N N . THR A 1 91 ? 1.660 2.767 -0.125 1.00 97.12 91 THR A N 1
ATOM 713 C CA . THR A 1 91 ? 1.446 2.182 -1.457 1.00 97.12 91 THR A CA 1
ATOM 714 C C . THR A 1 91 ? 2.555 1.195 -1.807 1.00 97.12 91 THR A C 1
ATOM 716 O O . THR A 1 91 ? 3.716 1.394 -1.436 1.00 97.12 91 THR A O 1
ATOM 719 N N . ILE A 1 92 ? 2.197 0.147 -2.551 1.00 97.56 92 ILE A N 1
ATOM 720 C CA . ILE A 1 92 ? 3.136 -0.799 -3.159 1.00 97.56 92 ILE A CA 1
ATOM 721 C C . ILE A 1 92 ? 3.111 -0.635 -4.679 1.00 97.56 92 ILE A C 1
ATOM 723 O O . ILE A 1 92 ? 2.041 -0.586 -5.278 1.00 97.56 92 ILE A O 1
ATOM 727 N N . VAL A 1 93 ? 4.288 -0.592 -5.295 1.00 96.19 93 VAL A N 1
ATOM 728 C CA . VAL A 1 93 ? 4.484 -0.761 -6.739 1.00 96.19 93 VAL A CA 1
ATOM 729 C C . VAL A 1 93 ? 5.141 -2.118 -6.942 1.00 96.19 93 VAL A C 1
ATOM 731 O O . VAL A 1 93 ? 6.209 -2.350 -6.380 1.00 96.19 93 VAL A O 1
ATOM 734 N N . MET A 1 94 ? 4.523 -3.009 -7.711 1.00 95.00 94 MET A N 1
ATOM 735 C CA . MET A 1 94 ? 4.989 -4.390 -7.834 1.00 95.00 94 MET A CA 1
ATOM 736 C C . MET A 1 94 ? 5.004 -4.871 -9.282 1.00 95.00 94 MET A C 1
ATOM 738 O O . MET A 1 94 ? 3.994 -4.739 -9.978 1.00 95.00 94 MET A O 1
ATOM 742 N N . ASP A 1 95 ? 6.115 -5.470 -9.719 1.00 92.62 95 ASP A N 1
ATOM 743 C CA . ASP A 1 95 ? 6.139 -6.196 -10.989 1.00 92.62 95 ASP A CA 1
ATOM 744 C C . ASP A 1 95 ? 5.305 -7.474 -10.908 1.00 92.62 95 ASP A C 1
ATOM 746 O O . ASP A 1 95 ? 5.171 -8.120 -9.873 1.00 92.62 95 ASP A O 1
ATOM 750 N N . ILE A 1 96 ? 4.695 -7.838 -12.024 1.00 88.56 96 ILE A N 1
ATOM 751 C CA . ILE A 1 96 ? 3.951 -9.081 -12.164 1.00 88.56 96 ILE A CA 1
ATOM 752 C C . ILE A 1 96 ? 4.901 -10.251 -12.398 1.00 88.56 96 ILE A C 1
ATOM 754 O O . ILE A 1 96 ? 4.687 -11.338 -11.853 1.00 88.56 96 ILE A O 1
ATOM 758 N N . ARG A 1 97 ? 5.912 -10.060 -13.248 1.00 85.25 97 ARG A N 1
ATOM 759 C CA . ARG A 1 97 ? 6.791 -11.139 -13.701 1.00 85.25 97 ARG A CA 1
ATOM 760 C C . ARG A 1 97 ? 8.067 -11.113 -12.878 1.00 85.25 97 ARG A C 1
ATOM 762 O O . ARG A 1 97 ? 8.973 -10.374 -13.206 1.00 85.25 97 ARG A O 1
ATOM 769 N N . MET A 1 98 ? 8.121 -11.951 -11.848 1.00 87.50 98 MET A N 1
ATOM 770 C CA . MET A 1 98 ? 9.321 -12.168 -11.042 1.00 87.50 98 MET A CA 1
ATOM 771 C C . MET A 1 98 ? 9.620 -13.671 -10.926 1.00 87.50 98 MET A C 1
ATOM 773 O O . MET A 1 98 ? 8.686 -14.483 -10.962 1.00 87.50 98 MET A O 1
ATOM 777 N N . PRO A 1 99 ? 10.895 -14.069 -10.786 1.00 85.25 99 PRO A N 1
ATOM 778 C CA . PRO A 1 99 ? 11.274 -15.432 -10.440 1.00 85.25 99 PRO A CA 1
ATOM 779 C C . PRO A 1 99 ? 10.697 -15.857 -9.086 1.00 85.25 99 PRO A C 1
ATOM 781 O O . PRO A 1 99 ? 10.654 -15.077 -8.138 1.00 85.25 99 PRO A O 1
ATOM 784 N N . GLY A 1 100 ? 10.302 -17.127 -8.976 1.00 90.44 100 GLY A N 1
ATOM 785 C CA . GLY A 1 100 ? 9.685 -17.648 -7.758 1.00 90.44 100 GLY A CA 1
ATOM 786 C C . GLY A 1 100 ? 8.213 -17.258 -7.675 1.00 90.44 100 GLY A C 1
ATOM 787 O O . GLY A 1 100 ? 7.401 -17.763 -8.451 1.00 90.44 100 GLY A O 1
ATOM 788 N N . MET A 1 101 ? 7.861 -16.397 -6.720 1.00 88.88 101 MET A N 1
ATOM 789 C CA . MET A 1 101 ? 6.486 -15.933 -6.546 1.00 88.88 101 MET A CA 1
ATOM 790 C C . MET A 1 101 ? 6.181 -14.775 -7.493 1.00 88.88 101 MET A C 1
ATOM 792 O O . MET A 1 101 ? 6.869 -13.756 -7.498 1.00 88.88 101 MET A O 1
ATOM 796 N N . ASN A 1 102 ? 5.118 -14.922 -8.285 1.00 89.12 102 ASN A N 1
ATOM 797 C CA . ASN A 1 102 ? 4.689 -13.864 -9.191 1.00 89.12 102 ASN A CA 1
ATOM 798 C C . ASN A 1 102 ? 3.994 -12.719 -8.419 1.00 89.12 102 ASN A C 1
ATOM 800 O O . ASN A 1 102 ? 3.524 -12.889 -7.288 1.00 89.12 102 ASN A O 1
ATOM 804 N N . GLY A 1 103 ? 3.877 -11.548 -9.046 1.00 89.06 103 GLY A N 1
ATOM 805 C CA . GLY A 1 103 ? 3.233 -10.389 -8.420 1.00 89.06 103 GLY A CA 1
ATOM 806 C C . GLY A 1 103 ? 1.729 -10.554 -8.168 1.00 89.06 103 GLY A C 1
ATOM 807 O O . GLY A 1 103 ? 1.185 -9.894 -7.289 1.00 89.06 103 GLY A O 1
ATOM 808 N N . ILE A 1 104 ? 1.032 -11.438 -8.885 1.00 90.19 104 ILE A N 1
ATOM 809 C CA . ILE A 1 104 ? -0.402 -11.704 -8.672 1.00 90.19 104 ILE A CA 1
ATOM 810 C C . ILE A 1 104 ? -0.623 -12.493 -7.370 1.00 90.19 104 ILE A C 1
ATOM 812 O O . ILE A 1 104 ? -1.493 -12.157 -6.564 1.00 90.19 104 ILE A O 1
ATOM 816 N N . ASP A 1 105 ? 0.211 -13.494 -7.119 1.00 92.06 105 ASP A N 1
ATOM 817 C CA . ASP A 1 105 ? 0.255 -14.254 -5.874 1.00 92.06 105 ASP A CA 1
ATOM 818 C C . ASP A 1 105 ? 0.714 -13.358 -4.721 1.00 92.06 105 ASP A C 1
ATOM 820 O O . ASP A 1 105 ? 0.142 -13.404 -3.628 1.00 92.06 105 ASP A O 1
ATOM 824 N N . GLY A 1 106 ? 1.677 -12.469 -4.984 1.00 93.94 106 GLY A N 1
ATOM 825 C CA . GLY A 1 106 ? 2.065 -11.412 -4.055 1.00 93.94 106 GLY A CA 1
ATOM 826 C C . GLY A 1 106 ? 0.905 -10.494 -3.687 1.00 93.94 106 GLY A C 1
ATOM 827 O O . GLY A 1 106 ? 0.674 -10.252 -2.504 1.00 93.94 106 GLY A O 1
ATOM 828 N N . LEU A 1 107 ? 0.115 -10.046 -4.667 1.00 94.56 107 LEU A N 1
ATOM 829 C CA . LEU A 1 107 ? -1.066 -9.209 -4.444 1.00 94.56 107 LEU A CA 1
ATOM 830 C C . LEU A 1 107 ? -2.081 -9.921 -3.545 1.00 94.56 107 LEU A C 1
ATOM 832 O O . LEU A 1 107 ? -2.590 -9.311 -2.605 1.00 94.56 107 LEU A O 1
ATOM 836 N N . ARG A 1 108 ? -2.334 -11.212 -3.784 1.00 94.00 108 ARG A N 1
ATOM 837 C CA . ARG A 1 108 ? -3.237 -12.020 -2.951 1.00 94.00 108 ARG A CA 1
ATOM 838 C C . ARG A 1 108 ? -2.785 -12.032 -1.488 1.00 94.00 108 ARG A C 1
ATOM 840 O O . ARG A 1 108 ? -3.581 -11.732 -0.604 1.00 94.00 108 ARG A O 1
ATOM 847 N N . LYS A 1 109 ? -1.495 -12.276 -1.239 1.00 95.25 109 LYS A N 1
ATOM 848 C CA . LYS A 1 109 ? -0.924 -12.260 0.119 1.00 95.25 109 LYS A CA 1
ATOM 849 C C . LYS A 1 109 ? -0.941 -10.874 0.757 1.00 95.25 109 LYS A C 1
ATOM 851 O O . LYS A 1 109 ? -1.208 -10.751 1.947 1.00 95.25 109 LYS A O 1
ATOM 856 N N . ILE A 1 110 ? -0.686 -9.819 -0.017 1.00 95.56 110 ILE A N 1
ATOM 857 C CA . ILE A 1 110 ? -0.782 -8.439 0.476 1.00 95.56 110 ILE A CA 1
ATOM 858 C C . ILE A 1 110 ? -2.211 -8.148 0.942 1.00 95.56 110 ILE A C 1
ATOM 860 O O . ILE A 1 110 ? -2.385 -7.566 2.006 1.00 95.56 110 ILE A O 1
ATOM 864 N N . ARG A 1 111 ? -3.227 -8.587 0.191 1.00 93.38 111 ARG A N 1
ATOM 865 C CA . ARG A 1 111 ? -4.645 -8.388 0.535 1.00 93.38 111 ARG A CA 1
ATOM 866 C C . ARG A 1 111 ? -5.070 -9.130 1.802 1.00 93.38 111 ARG A C 1
ATOM 868 O O . ARG A 1 111 ? -5.929 -8.629 2.517 1.00 93.38 111 ARG A O 1
ATOM 875 N N . GLU A 1 112 ? -4.461 -10.278 2.094 1.00 93.94 112 GLU A N 1
ATOM 876 C CA . GLU A 1 112 ? -4.662 -10.998 3.361 1.00 93.94 112 GLU A CA 1
ATOM 877 C C . GLU A 1 112 ? -4.074 -10.239 4.565 1.00 93.94 112 GLU A C 1
ATOM 879 O O . GLU A 1 112 ? -4.597 -10.342 5.672 1.00 93.94 112 GLU A O 1
ATOM 884 N N . ILE A 1 113 ? -3.001 -9.466 4.357 1.00 93.88 113 ILE A N 1
ATOM 885 C CA . ILE A 1 113 ? -2.315 -8.699 5.411 1.00 93.88 113 ILE A CA 1
ATOM 886 C C . ILE A 1 113 ? -2.944 -7.313 5.607 1.00 93.88 113 ILE A C 1
ATOM 888 O O . ILE A 1 113 ? -3.144 -6.872 6.738 1.00 93.88 113 ILE A O 1
ATOM 892 N N . ASP A 1 114 ? -3.196 -6.601 4.510 1.00 92.81 114 ASP A N 1
ATOM 893 C CA . ASP A 1 114 ? -3.785 -5.264 4.484 1.00 92.81 114 ASP A CA 1
ATOM 894 C C . ASP A 1 114 ? -4.734 -5.157 3.266 1.00 92.81 114 ASP A C 1
ATOM 896 O O . ASP A 1 114 ? -4.294 -4.910 2.131 1.00 92.81 114 ASP A O 1
ATOM 900 N N . PRO A 1 115 ? -6.051 -5.357 3.467 1.00 91.12 115 PRO A N 1
ATOM 901 C CA . PRO A 1 115 ? -7.031 -5.314 2.382 1.00 91.12 115 PRO A CA 1
ATOM 902 C C . PRO A 1 115 ? -7.209 -3.904 1.801 1.00 91.12 115 PRO A C 1
ATOM 904 O O . PRO A 1 115 ? -7.716 -3.761 0.687 1.00 91.12 115 PRO A O 1
ATOM 907 N N . HIS A 1 116 ? -6.778 -2.870 2.525 1.00 90.25 116 HIS A N 1
ATOM 908 C CA . HIS A 1 116 ? -6.985 -1.466 2.181 1.00 90.25 116 HIS A CA 1
ATOM 909 C C . HIS A 1 116 ? -5.747 -0.795 1.582 1.00 90.25 116 HIS A C 1
ATOM 911 O O . HIS A 1 116 ? -5.858 0.278 0.984 1.00 90.25 116 HIS A O 1
ATOM 917 N N . LEU A 1 117 ? -4.579 -1.430 1.686 1.00 94.75 117 LEU A N 1
ATOM 918 C CA . LEU A 1 117 ? -3.343 -0.929 1.102 1.00 94.75 117 LEU A CA 1
ATOM 919 C C . LEU A 1 117 ? -3.439 -0.804 -0.416 1.00 94.75 117 LEU A C 1
ATOM 921 O O . LEU A 1 117 ? -3.732 -1.768 -1.122 1.00 94.75 117 LEU A O 1
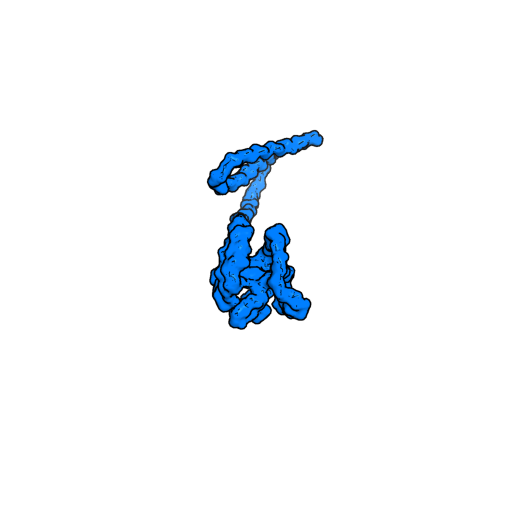ATOM 925 N N . SER A 1 118 ? -3.101 0.360 -0.950 1.00 95.19 118 SER A N 1
ATOM 926 C CA . SER A 1 118 ? -3.055 0.520 -2.395 1.00 95.19 118 SER A CA 1
ATOM 927 C C . SER A 1 118 ? -1.888 -0.250 -3.027 1.00 95.19 118 SER A C 1
ATOM 929 O O . SER A 1 118 ? -0.730 -0.064 -2.647 1.00 95.19 118 SER A O 1
ATOM 931 N N . VAL A 1 119 ? -2.192 -1.107 -4.007 1.00 96.12 119 VAL A N 1
ATOM 932 C CA . VAL A 1 119 ? -1.204 -1.882 -4.773 1.00 96.12 119 VAL A CA 1
ATOM 933 C C . VAL A 1 119 ? -1.332 -1.540 -6.252 1.00 96.12 119 VAL A C 1
ATOM 935 O O . VAL A 1 119 ? -2.408 -1.669 -6.840 1.00 96.12 119 VAL A O 1
ATOM 938 N N . ILE A 1 120 ? -0.221 -1.101 -6.836 1.00 94.44 120 ILE A N 1
ATOM 939 C CA . ILE A 1 120 ? -0.076 -0.739 -8.242 1.00 94.44 120 ILE A CA 1
ATOM 940 C C . ILE A 1 120 ? 0.725 -1.844 -8.922 1.00 94.44 120 ILE A C 1
ATOM 942 O O . ILE A 1 120 ? 1.877 -2.097 -8.563 1.00 94.44 120 ILE A O 1
ATOM 946 N N . MET A 1 121 ? 0.128 -2.482 -9.924 1.00 92.56 121 MET A N 1
ATOM 947 C CA . MET A 1 121 ? 0.827 -3.481 -10.730 1.00 92.56 121 MET A CA 1
ATOM 948 C C . MET A 1 121 ? 1.613 -2.783 -11.838 1.00 92.56 121 MET A C 1
ATOM 950 O O . MET A 1 121 ? 1.062 -1.946 -12.553 1.00 92.56 121 MET A O 1
ATOM 954 N N . PHE A 1 122 ? 2.890 -3.119 -11.986 1.00 89.06 122 PHE A N 1
ATOM 955 C CA . PHE A 1 122 ? 3.824 -2.422 -12.863 1.00 89.06 122 PHE A CA 1
ATOM 956 C C . PHE A 1 122 ? 4.588 -3.407 -13.750 1.00 89.06 122 PHE A C 1
ATOM 958 O O . PHE A 1 122 ? 5.559 -4.002 -13.306 1.00 89.06 122 PHE A O 1
ATOM 965 N N . THR A 1 123 ? 4.183 -3.599 -15.008 1.00 82.31 123 THR A N 1
ATOM 966 C CA . THR A 1 123 ? 4.792 -4.643 -15.855 1.00 82.31 123 THR A CA 1
ATOM 967 C C . THR A 1 123 ? 4.981 -4.219 -17.305 1.00 82.31 123 THR A C 1
ATOM 969 O O . THR A 1 123 ? 4.247 -3.385 -17.823 1.00 82.31 123 THR A O 1
ATOM 972 N N . GLY A 1 124 ? 5.968 -4.805 -17.985 1.00 77.81 124 GLY A N 1
ATOM 973 C CA . GLY A 1 124 ? 6.184 -4.627 -19.427 1.00 77.81 124 GLY A CA 1
ATOM 974 C C . GLY A 1 124 ? 5.465 -5.648 -20.302 1.00 77.81 124 GLY A C 1
ATOM 975 O O . GLY A 1 124 ? 5.477 -5.516 -21.521 1.00 77.81 124 GLY A O 1
ATOM 976 N N . PHE A 1 125 ? 4.835 -6.659 -19.697 1.00 67.88 125 PHE A N 1
ATOM 977 C CA . PHE A 1 125 ? 4.155 -7.735 -20.413 1.00 67.88 125 PHE A CA 1
ATOM 978 C C . PHE A 1 125 ? 2.676 -7.779 -20.015 1.00 67.88 125 PHE A C 1
ATOM 980 O O . PHE A 1 125 ? 2.265 -8.499 -19.104 1.00 67.88 125 PHE A O 1
ATOM 987 N N . GLY A 1 126 ? 1.868 -6.964 -20.693 1.00 62.41 126 GLY A N 1
ATOM 988 C CA . GLY A 1 126 ? 0.437 -6.835 -20.435 1.00 62.41 126 GLY A CA 1
ATOM 989 C C . GLY A 1 126 ? -0.407 -7.777 -21.284 1.00 62.41 126 GLY A C 1
ATOM 990 O O . GLY A 1 126 ? -0.970 -7.365 -22.295 1.00 62.41 126 GLY A O 1
ATOM 991 N N . ALA A 1 127 ? -0.538 -9.039 -20.869 1.00 66.38 127 ALA A N 1
ATOM 992 C CA . ALA A 1 127 ? -1.645 -9.857 -21.356 1.00 66.38 127 ALA A CA 1
ATOM 993 C C . ALA A 1 127 ? -2.952 -9.341 -20.729 1.00 66.38 127 ALA A C 1
ATOM 995 O O . ALA A 1 127 ? -3.016 -9.126 -19.516 1.00 66.38 127 ALA A O 1
ATOM 996 N N . LEU A 1 128 ? -3.999 -9.158 -21.543 1.00 69.50 128 LEU A N 1
ATOM 997 C CA . LEU A 1 128 ? -5.305 -8.659 -21.086 1.00 69.50 128 LEU A CA 1
ATOM 998 C C . LEU A 1 128 ? -5.856 -9.485 -19.913 1.00 69.50 128 LEU A C 1
ATOM 1000 O O . LEU A 1 128 ? -6.412 -8.932 -18.969 1.00 69.50 128 LEU A O 1
ATOM 1004 N N . GLU A 1 129 ? -5.655 -10.801 -19.957 1.00 74.44 129 GLU A N 1
ATOM 1005 C CA . GLU A 1 129 ? -6.095 -11.737 -18.920 1.00 74.44 129 GLU A CA 1
ATOM 1006 C C . GLU A 1 129 ? -5.439 -11.448 -17.564 1.00 74.44 129 GLU A C 1
ATOM 1008 O O . GLU A 1 129 ? -6.124 -11.390 -16.546 1.00 74.44 129 GLU A O 1
ATOM 1013 N N . THR A 1 130 ? -4.135 -11.166 -17.548 1.00 78.12 130 THR A N 1
ATOM 1014 C CA . THR A 1 130 ? -3.387 -10.848 -16.324 1.00 78.12 130 THR A CA 1
ATOM 1015 C C . THR A 1 130 ? -3.821 -9.514 -15.716 1.00 78.12 130 THR A C 1
ATOM 1017 O O . THR A 1 130 ? -3.933 -9.394 -14.497 1.00 78.12 130 THR A O 1
ATOM 1020 N N . ALA A 1 131 ? -4.120 -8.514 -16.550 1.00 74.44 131 ALA A N 1
ATOM 1021 C CA . ALA A 1 131 ? -4.662 -7.242 -16.075 1.00 74.44 131 ALA A CA 1
ATOM 1022 C C . ALA A 1 131 ? -6.070 -7.418 -15.474 1.00 74.44 131 ALA A C 1
ATOM 1024 O O . ALA A 1 131 ? -6.364 -6.867 -14.413 1.00 74.44 131 ALA A O 1
ATOM 1025 N N . GLN A 1 132 ? -6.929 -8.226 -16.108 1.00 80.56 132 GLN A N 1
ATOM 1026 C CA . GLN A 1 132 ? -8.257 -8.539 -15.570 1.00 80.56 132 GLN A CA 1
ATOM 1027 C C . GLN A 1 132 ? -8.178 -9.295 -14.240 1.00 80.56 132 GLN A C 1
ATOM 1029 O O . GLN A 1 132 ? -8.945 -8.999 -13.324 1.00 80.56 132 GLN A O 1
ATOM 1034 N N . GLU A 1 133 ? -7.261 -10.253 -14.117 1.00 81.75 133 GLU A N 1
ATOM 1035 C CA . GLU A 1 133 ? -7.052 -10.990 -12.872 1.00 81.75 133 GLU A CA 1
ATOM 1036 C C . GLU A 1 133 ? -6.570 -10.073 -11.740 1.00 81.75 133 GLU A C 1
ATOM 1038 O O . GLU A 1 133 ? -7.144 -10.099 -10.651 1.00 81.75 133 GLU A O 1
ATOM 1043 N N . ALA A 1 134 ? -5.599 -9.194 -12.007 1.00 80.94 134 ALA A N 1
ATOM 1044 C CA . ALA A 1 134 ? -5.125 -8.215 -11.030 1.00 80.94 134 ALA A CA 1
ATOM 1045 C C . ALA A 1 134 ? -6.259 -7.311 -10.516 1.00 80.94 134 ALA A C 1
ATOM 1047 O O . ALA A 1 134 ? -6.396 -7.108 -9.309 1.00 80.94 134 ALA A O 1
ATOM 1048 N N . LEU A 1 135 ? -7.112 -6.812 -11.417 1.00 82.25 135 LEU A N 1
ATOM 1049 C CA . LEU A 1 135 ? -8.270 -5.994 -11.045 1.00 82.25 135 LEU A CA 1
ATOM 1050 C C . LEU A 1 135 ? -9.280 -6.780 -10.197 1.00 82.25 135 LEU A C 1
ATOM 1052 O O . LEU A 1 135 ? -9.788 -6.254 -9.208 1.00 82.25 135 LEU A O 1
ATOM 1056 N N . ARG A 1 136 ? -9.540 -8.052 -10.531 1.00 85.06 136 ARG A N 1
ATOM 1057 C CA . ARG A 1 136 ? -10.428 -8.928 -9.739 1.00 85.06 136 ARG A CA 1
ATOM 1058 C C . ARG A 1 136 ? -9.894 -9.193 -8.332 1.00 85.06 136 ARG A C 1
ATOM 1060 O O . ARG A 1 136 ? -10.686 -9.320 -7.406 1.00 85.06 136 ARG A O 1
ATOM 1067 N N . LEU A 1 137 ? -8.575 -9.256 -8.171 1.00 82.12 137 LEU A N 1
ATOM 1068 C CA . LEU A 1 137 ? -7.906 -9.430 -6.877 1.00 82.12 137 LEU A CA 1
ATOM 1069 C C . LEU A 1 137 ? -7.739 -8.112 -6.102 1.00 82.12 137 LEU A C 1
ATOM 1071 O O . LEU A 1 137 ? -7.164 -8.096 -5.014 1.00 82.12 137 LEU A O 1
ATOM 1075 N N . GLY A 1 138 ? -8.258 -7.005 -6.637 1.00 81.50 138 GLY A N 1
ATOM 1076 C CA . GLY A 1 138 ? -8.271 -5.714 -5.963 1.00 81.50 138 GLY A CA 1
ATOM 1077 C C . GLY A 1 138 ? -6.977 -4.921 -6.116 1.00 81.50 138 GLY A C 1
ATOM 1078 O O . GLY A 1 138 ? -6.652 -4.140 -5.222 1.00 81.50 138 GLY A O 1
ATOM 1079 N N . ALA A 1 139 ? -6.221 -5.097 -7.204 1.00 79.81 139 ALA A N 1
ATOM 1080 C CA . ALA A 1 139 ? -5.218 -4.106 -7.591 1.00 79.81 139 ALA A CA 1
ATOM 1081 C C . ALA A 1 139 ? -5.899 -2.747 -7.801 1.00 79.81 139 ALA A C 1
ATOM 1083 O O . ALA A 1 139 ? -6.975 -2.662 -8.398 1.00 79.81 139 ALA A O 1
ATOM 1084 N N . ASN A 1 140 ? -5.285 -1.683 -7.292 1.00 89.12 140 ASN A N 1
ATOM 1085 C CA . ASN A 1 140 ? -5.884 -0.352 -7.334 1.00 89.12 140 ASN A CA 1
ATOM 1086 C C . ASN A 1 140 ? -5.625 0.344 -8.666 1.00 89.12 140 ASN A C 1
ATOM 1088 O O . ASN A 1 140 ? -6.470 1.107 -9.123 1.00 89.12 140 ASN A O 1
ATOM 1092 N N . ASP A 1 141 ? -4.470 0.070 -9.268 1.00 86.44 141 ASP A N 1
ATOM 1093 C CA . ASP A 1 141 ? -4.064 0.607 -10.557 1.00 86.44 141 ASP A CA 1
ATOM 1094 C C . ASP A 1 141 ? -3.105 -0.356 -11.262 1.00 86.44 141 ASP A C 1
ATOM 1096 O O . ASP A 1 141 ? -2.511 -1.261 -10.663 1.00 86.44 141 ASP A O 1
ATOM 1100 N N . TYR A 1 142 ? -2.952 -0.129 -12.562 1.00 88.06 142 TYR A N 1
ATOM 1101 C CA . TYR A 1 142 ? -2.101 -0.909 -13.443 1.00 88.06 142 TYR A CA 1
ATOM 1102 C C . TYR A 1 142 ? -1.324 0.032 -14.368 1.00 88.06 142 TYR A C 1
ATOM 1104 O O . TYR A 1 142 ? -1.917 0.882 -15.034 1.00 88.06 142 TYR A O 1
ATOM 1112 N N . ILE A 1 143 ? -0.001 -0.116 -14.410 1.00 87.19 143 ILE A N 1
ATOM 1113 C CA . ILE A 1 143 ? 0.904 0.697 -15.226 1.00 87.19 143 ILE A CA 1
ATOM 1114 C C . ILE A 1 143 ? 1.722 -0.226 -16.132 1.00 87.19 143 ILE A C 1
ATOM 1116 O O . ILE A 1 143 ? 2.405 -1.138 -15.664 1.00 87.19 143 ILE A O 1
ATOM 1120 N N . ASN A 1 144 ? 1.684 0.054 -17.435 1.00 85.50 144 ASN A N 1
ATOM 1121 C CA . ASN A 1 144 ? 2.526 -0.619 -18.418 1.00 85.50 144 ASN A CA 1
ATOM 1122 C C . ASN A 1 144 ? 3.921 0.018 -18.483 1.00 85.50 144 ASN A C 1
ATOM 1124 O O . ASN A 1 144 ? 4.048 1.241 -18.445 1.00 85.50 144 ASN A O 1
ATOM 1128 N N . LYS A 1 145 ? 4.964 -0.805 -18.645 1.00 83.50 145 LYS A N 1
ATOM 1129 C CA . LYS A 1 145 ? 6.289 -0.357 -19.100 1.00 83.50 145 LYS A CA 1
ATOM 1130 C C . LYS A 1 145 ? 6.228 -0.178 -20.638 1.00 83.50 145 LYS A C 1
ATOM 1132 O O . LYS A 1 145 ? 5.694 -1.061 -21.309 1.00 83.50 145 LYS A O 1
ATOM 1137 N N . PRO A 1 146 ? 6.783 0.903 -21.221 1.00 83.56 146 PRO A N 1
ATOM 1138 C CA . PRO A 1 146 ? 7.431 2.039 -20.566 1.00 83.56 146 PRO A CA 1
ATOM 1139 C C . PRO A 1 146 ? 6.414 3.005 -19.943 1.00 83.56 146 PRO A C 1
ATOM 1141 O O . PRO A 1 146 ? 5.309 3.172 -20.449 1.00 83.56 146 PRO A O 1
ATOM 1144 N N . PHE A 1 147 ? 6.824 3.670 -18.866 1.00 81.38 147 PHE A N 1
ATOM 1145 C CA . PHE A 1 147 ? 5.998 4.611 -18.115 1.00 81.38 147 PHE A CA 1
ATOM 1146 C C . PHE A 1 147 ? 6.561 6.027 -18.216 1.00 81.38 147 PHE A C 1
ATOM 1148 O O . PHE A 1 147 ? 7.772 6.216 -18.355 1.00 81.38 147 PHE A O 1
ATOM 1155 N N . ASP A 1 148 ? 5.685 7.020 -18.092 1.00 87.75 148 ASP A N 1
ATOM 1156 C CA . ASP A 1 148 ? 6.101 8.407 -17.931 1.00 87.75 148 ASP A CA 1
ATOM 1157 C C . ASP A 1 148 ? 6.265 8.779 -16.446 1.00 87.75 148 ASP A C 1
ATOM 1159 O O . ASP A 1 148 ? 5.521 8.332 -15.568 1.00 87.75 148 ASP A O 1
ATOM 1163 N N . ALA A 1 149 ? 7.246 9.633 -16.161 1.00 88.75 149 ALA A N 1
ATOM 1164 C CA . ALA A 1 149 ? 7.563 10.085 -14.813 1.00 88.75 149 ALA A CA 1
ATOM 1165 C C . ALA A 1 149 ? 6.424 10.898 -14.176 1.00 88.75 149 ALA A C 1
ATOM 1167 O O . ALA A 1 149 ? 6.240 10.832 -12.957 1.00 88.75 149 ALA A O 1
ATOM 1168 N N . VAL A 1 150 ? 5.676 11.679 -14.967 1.00 89.44 150 VAL A N 1
ATOM 1169 C CA . VAL A 1 150 ? 4.519 12.440 -14.470 1.00 89.44 150 VAL A CA 1
ATOM 1170 C C . VAL A 1 150 ? 3.392 11.475 -14.137 1.00 89.44 150 VAL A C 1
ATOM 1172 O O . VAL A 1 150 ? 2.928 11.474 -12.997 1.00 89.44 150 VAL A O 1
ATOM 1175 N N . GLN A 1 151 ? 3.054 10.582 -15.071 1.00 89.31 151 GLN A N 1
ATOM 1176 C CA . GLN A 1 151 ? 2.024 9.562 -14.866 1.00 89.31 151 GLN A CA 1
ATOM 1177 C C . GLN A 1 151 ? 2.295 8.711 -13.615 1.00 89.31 151 GLN A C 1
ATOM 1179 O O . GLN A 1 151 ? 1.400 8.503 -12.797 1.00 89.31 151 GLN A O 1
ATOM 1184 N N . MET A 1 152 ? 3.536 8.256 -13.420 1.00 90.81 152 MET A N 1
ATOM 1185 C CA . MET A 1 152 ? 3.905 7.432 -12.265 1.00 90.81 152 MET A CA 1
ATOM 1186 C C . 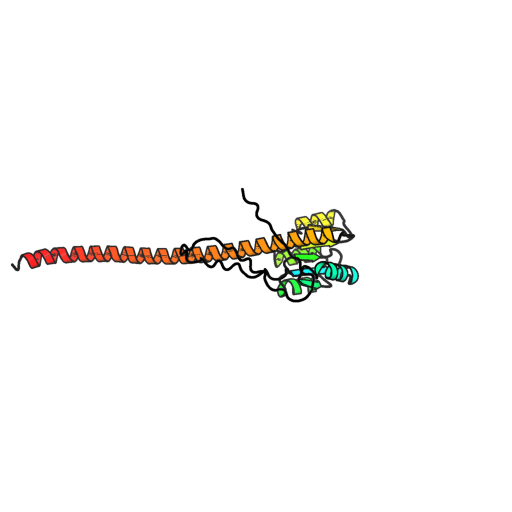MET A 1 152 ? 3.697 8.170 -10.935 1.00 90.81 152 MET A C 1
ATOM 1188 O O . MET A 1 152 ? 3.158 7.603 -9.984 1.00 90.81 152 MET A O 1
ATOM 1192 N N . ARG A 1 153 ? 4.072 9.455 -10.867 1.00 91.56 153 ARG A N 1
ATOM 1193 C CA . ARG A 1 153 ? 3.859 10.282 -9.667 1.00 91.56 153 ARG A CA 1
ATOM 1194 C C . ARG A 1 153 ? 2.381 10.532 -9.392 1.00 91.56 153 ARG A C 1
ATOM 1196 O O . ARG A 1 153 ? 1.978 10.478 -8.235 1.00 91.56 153 ARG A O 1
ATOM 1203 N N . GLU A 1 154 ? 1.580 10.778 -10.424 1.00 91.81 154 GLU A N 1
ATOM 1204 C CA . GLU A 1 154 ? 0.134 10.977 -10.275 1.00 91.81 154 GLU A CA 1
ATOM 1205 C C . GLU A 1 154 ? -0.558 9.714 -9.758 1.00 91.81 154 GLU A C 1
ATOM 1207 O O . GLU A 1 154 ? -1.332 9.775 -8.799 1.00 91.81 154 GLU A O 1
ATOM 1212 N N . VAL A 1 155 ? -0.251 8.553 -10.344 1.00 93.38 155 VAL A N 1
ATOM 1213 C CA . VAL A 1 155 ? -0.835 7.279 -9.909 1.00 93.38 155 VAL A CA 1
ATOM 1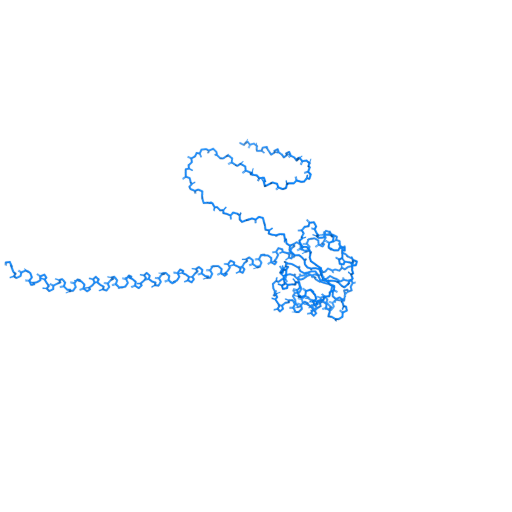214 C C . VAL A 1 155 ? -0.435 6.971 -8.467 1.00 93.38 155 VAL A C 1
ATOM 1216 O O . VAL A 1 155 ? -1.306 6.648 -7.659 1.00 93.38 155 VAL A O 1
ATOM 1219 N N . ILE A 1 156 ? 0.838 7.133 -8.103 1.00 94.69 156 ILE A N 1
ATOM 1220 C CA . ILE A 1 156 ? 1.291 6.912 -6.722 1.00 94.69 156 ILE A CA 1
ATOM 1221 C C . ILE A 1 156 ? 0.647 7.907 -5.759 1.00 94.69 156 ILE A C 1
ATOM 1223 O O . ILE A 1 156 ? 0.162 7.489 -4.712 1.00 94.69 156 ILE A O 1
ATOM 1227 N N . GLY A 1 157 ? 0.587 9.194 -6.107 1.00 94.19 157 GLY A N 1
ATOM 1228 C CA . GLY A 1 157 ? -0.012 10.226 -5.260 1.00 94.19 157 GLY A CA 1
ATOM 1229 C C . GLY A 1 157 ? -1.459 9.909 -4.888 1.00 94.19 157 GLY A C 1
ATOM 1230 O O . GLY A 1 157 ? -1.793 9.888 -3.703 1.00 94.19 157 GLY A O 1
ATOM 1231 N N . ARG A 1 158 ? -2.287 9.557 -5.881 1.00 94.94 158 ARG A N 1
ATOM 1232 C CA . ARG A 1 158 ? -3.688 9.160 -5.652 1.00 94.94 158 ARG A CA 1
ATOM 1233 C C . ARG A 1 158 ? -3.811 7.915 -4.769 1.00 94.94 158 ARG A C 1
ATOM 1235 O O . ARG A 1 158 ? -4.689 7.852 -3.914 1.00 94.94 158 ARG A O 1
ATOM 1242 N N . ASN A 1 159 ? -2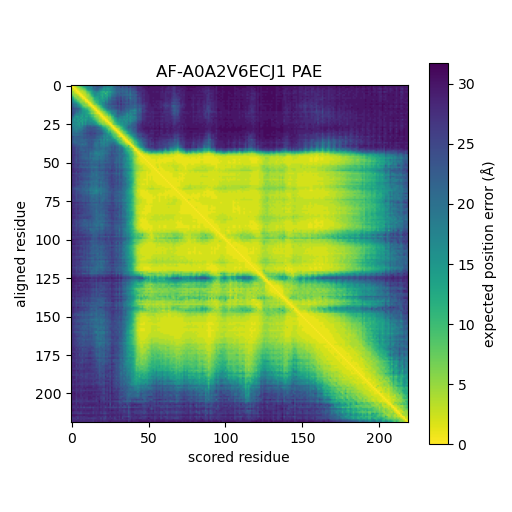.950 6.918 -4.972 1.00 95.31 159 ASN A N 1
ATOM 1243 C CA . ASN A 1 159 ? -2.985 5.663 -4.214 1.00 95.31 159 ASN A CA 1
ATOM 1244 C C . ASN A 1 159 ? -2.504 5.840 -2.764 1.00 95.31 159 ASN A C 1
ATOM 1246 O O . ASN A 1 159 ? -3.101 5.288 -1.839 1.00 95.31 159 ASN A O 1
ATOM 1250 N N . VAL A 1 160 ? -1.493 6.681 -2.545 1.00 95.50 160 VAL A N 1
ATOM 1251 C CA . VAL A 1 160 ? -1.043 7.077 -1.206 1.00 95.50 160 VAL A CA 1
ATOM 1252 C C . VAL A 1 160 ? -2.163 7.794 -0.457 1.00 95.50 160 VAL A C 1
ATOM 1254 O O . VAL A 1 160 ? -2.457 7.447 0.687 1.00 95.50 160 VAL A O 1
ATOM 1257 N N . GLU A 1 161 ? -2.805 8.773 -1.099 1.00 93.69 161 GLU A N 1
ATOM 1258 C CA . GLU A 1 161 ? -3.923 9.511 -0.510 1.00 93.69 161 GLU A CA 1
ATOM 1259 C C . GLU A 1 161 ? -5.080 8.571 -0.158 1.00 93.69 161 GLU A C 1
ATOM 1261 O O . GLU A 1 161 ? -5.572 8.602 0.969 1.00 93.69 161 GLU A O 1
ATOM 1266 N N . ARG A 1 162 ? -5.444 7.661 -1.068 1.00 93.44 162 ARG A N 1
ATOM 1267 C CA . ARG A 1 162 ? -6.491 6.659 -0.839 1.00 93.44 162 ARG A CA 1
ATOM 1268 C C . ARG A 1 162 ? -6.222 5.807 0.401 1.00 93.44 162 ARG A C 1
ATOM 1270 O O . ARG A 1 162 ? -7.108 5.676 1.243 1.00 93.44 162 ARG A O 1
ATOM 1277 N N . THR A 1 163 ? -5.017 5.251 0.535 1.00 94.12 163 THR A N 1
ATOM 1278 C CA . THR A 1 163 ? -4.658 4.423 1.698 1.00 94.12 163 THR A CA 1
ATOM 1279 C C . THR A 1 163 ? -4.688 5.238 2.992 1.00 94.12 163 THR A C 1
ATOM 1281 O O . THR A 1 163 ? -5.185 4.766 4.014 1.00 94.12 163 THR A O 1
ATOM 1284 N N . ARG A 1 164 ? -4.179 6.476 2.967 1.00 93.62 164 ARG A N 1
ATOM 1285 C CA . ARG A 1 164 ? -4.151 7.351 4.148 1.00 93.62 164 ARG A CA 1
ATOM 1286 C C . ARG A 1 164 ? -5.544 7.764 4.598 1.00 93.62 164 ARG A C 1
ATOM 1288 O O . ARG A 1 164 ? -5.827 7.685 5.789 1.00 93.62 164 ARG A O 1
ATOM 1295 N N . LEU A 1 165 ? -6.411 8.148 3.662 1.00 92.44 165 LEU A N 1
ATOM 1296 C CA . LEU A 1 165 ? -7.804 8.483 3.952 1.00 92.44 165 LEU A CA 1
ATOM 1297 C C . LEU A 1 165 ? -8.549 7.288 4.547 1.00 92.44 165 LEU A C 1
ATOM 1299 O O . LEU A 1 165 ? -9.272 7.448 5.526 1.00 92.44 165 LEU A O 1
ATOM 1303 N N . GLN A 1 166 ? -8.330 6.089 4.004 1.00 91.81 166 GLN A N 1
ATOM 1304 C CA . GLN A 1 166 ? -8.946 4.869 4.520 1.00 91.81 166 GLN A CA 1
ATOM 1305 C C . GLN A 1 166 ? -8.500 4.579 5.963 1.00 91.81 166 GLN A C 1
ATOM 1307 O O . GLN A 1 166 ? -9.340 4.426 6.848 1.00 91.81 166 GLN A O 1
ATOM 1312 N N . ARG A 1 167 ? -7.188 4.620 6.232 1.00 91.19 167 ARG A N 1
ATOM 1313 C CA . ARG A 1 167 ? -6.635 4.434 7.587 1.00 91.19 167 ARG A CA 1
ATOM 1314 C C . ARG A 1 167 ? -7.109 5.509 8.567 1.00 91.19 167 ARG A C 1
ATOM 1316 O O . ARG A 1 167 ? -7.397 5.204 9.719 1.00 91.19 167 ARG A O 1
ATOM 1323 N N . GLN A 1 168 ? -7.207 6.763 8.122 1.00 91.00 168 GLN A N 1
ATOM 1324 C CA . GLN A 1 168 ? -7.722 7.856 8.946 1.00 91.00 168 GLN A CA 1
ATOM 1325 C C . GLN A 1 168 ? -9.202 7.646 9.276 1.00 91.00 168 GLN A C 1
ATOM 1327 O O . GLN A 1 168 ? -9.591 7.794 10.430 1.00 91.00 168 GLN A O 1
ATOM 1332 N N . SER A 1 169 ? -10.010 7.259 8.287 1.00 91.75 169 SER A N 1
ATOM 1333 C CA . SER A 1 169 ? -11.425 6.949 8.490 1.00 91.75 169 SER A CA 1
ATOM 1334 C C . SER A 1 169 ? -11.613 5.817 9.499 1.00 91.75 169 SER A C 1
ATOM 1336 O O . SER A 1 169 ? -12.481 5.913 10.362 1.00 91.75 169 SER A O 1
ATOM 1338 N N . GLU A 1 170 ? -10.806 4.761 9.414 1.00 90.56 170 GLU A N 1
ATOM 1339 C CA . GLU A 1 170 ? -10.838 3.640 10.360 1.00 90.56 170 GLU A CA 1
ATOM 1340 C C . GLU A 1 170 ? -10.428 4.070 11.771 1.00 90.56 170 GLU A C 1
ATOM 1342 O O . GLU A 1 170 ? -11.119 3.741 12.735 1.00 90.56 170 GLU A O 1
ATOM 1347 N N . ALA A 1 171 ? -9.360 4.861 11.900 1.00 89.81 171 ALA A N 1
ATOM 1348 C CA . ALA A 1 171 ? -8.915 5.385 13.189 1.00 89.81 171 ALA A CA 1
ATOM 1349 C C . ALA A 1 171 ? -9.987 6.271 13.845 1.00 89.81 171 ALA A C 1
ATOM 1351 O O . ALA A 1 171 ? -10.312 6.087 15.018 1.00 89.81 171 ALA A O 1
ATOM 1352 N N . THR A 1 172 ? -10.588 7.187 13.081 1.00 91.12 172 THR A N 1
ATOM 1353 C CA . THR A 1 172 ? -11.676 8.045 13.567 1.00 91.12 172 THR A CA 1
ATOM 1354 C C . THR A 1 172 ? -12.924 7.236 13.923 1.00 91.12 172 THR A C 1
ATOM 1356 O O . THR A 1 172 ? -13.574 7.530 14.925 1.00 91.12 172 THR A O 1
ATOM 1359 N N . ALA A 1 173 ? -13.270 6.207 13.143 1.00 90.38 173 ALA A N 1
ATOM 1360 C CA . ALA A 1 173 ? -14.404 5.338 13.450 1.00 90.38 173 ALA A CA 1
ATOM 1361 C C . ALA A 1 173 ? -14.198 4.581 14.771 1.00 90.38 173 ALA A C 1
ATOM 1363 O O . ALA A 1 173 ? -15.123 4.519 15.583 1.00 90.38 173 ALA A O 1
ATOM 1364 N N . HIS A 1 174 ? -12.988 4.069 15.011 1.00 91.38 174 HIS A N 1
ATOM 1365 C CA . HIS A 1 174 ? -12.623 3.437 16.279 1.00 91.38 174 HIS A CA 1
ATOM 1366 C C . HIS A 1 174 ? -12.708 4.412 17.459 1.00 91.38 174 HIS A C 1
ATOM 1368 O O . HIS A 1 174 ? -13.339 4.097 18.467 1.00 91.38 174 HIS A O 1
ATOM 1374 N N . GLU A 1 175 ? -12.149 5.616 17.325 1.00 92.81 175 GLU A N 1
ATOM 1375 C CA . GLU A 1 175 ? -12.213 6.645 18.371 1.00 92.81 175 GLU A CA 1
ATOM 1376 C C . GLU A 1 175 ? -13.662 7.033 18.705 1.00 92.81 175 GLU A C 1
ATOM 1378 O O . GLU A 1 175 ? -14.046 7.131 19.875 1.00 92.81 175 GLU A O 1
ATOM 1383 N N . LEU A 1 176 ? -14.502 7.200 17.679 1.00 92.88 176 LEU A N 1
ATOM 1384 C CA . LEU A 1 176 ? -15.910 7.537 17.862 1.00 92.88 176 LEU A CA 1
ATOM 1385 C C . LEU A 1 176 ? -16.681 6.417 18.570 1.00 92.88 176 LEU A C 1
ATOM 1387 O O . LEU A 1 176 ? -17.557 6.706 19.389 1.00 92.88 176 LEU A O 1
ATOM 1391 N N . GLN A 1 177 ? -16.373 5.155 18.264 1.00 93.62 177 GLN A N 1
ATOM 1392 C CA . GLN A 1 177 ? -16.964 4.000 18.941 1.00 93.62 177 GLN A CA 1
ATOM 1393 C C . GLN A 1 177 ? -16.582 3.969 20.421 1.00 93.62 177 GLN A C 1
ATOM 1395 O O . GLN A 1 177 ? -17.476 3.888 21.266 1.00 93.62 177 GLN A O 1
ATOM 1400 N N . GLU A 1 178 ? -15.298 4.134 20.744 1.00 94.81 178 GLU A N 1
ATOM 1401 C CA . GLU A 1 178 ? -14.840 4.188 22.136 1.00 94.81 178 GLU A CA 1
ATOM 1402 C C . GLU A 1 178 ? -15.517 5.316 22.919 1.00 94.81 178 GLU A C 1
ATOM 1404 O O . GLU A 1 178 ? -15.965 5.123 24.054 1.00 94.81 178 GLU A O 1
ATOM 1409 N N . LEU A 1 179 ? -15.623 6.505 22.321 1.00 93.81 179 LEU A N 1
ATOM 1410 C CA . LEU A 1 179 ? -16.278 7.636 22.967 1.00 93.81 179 LEU A CA 1
ATOM 1411 C C . LEU A 1 179 ? -17.769 7.362 23.210 1.00 93.81 179 LEU A C 1
ATOM 1413 O O . LEU A 1 179 ? -18.285 7.683 24.282 1.00 93.81 179 LEU A O 1
ATOM 1417 N N . ASN A 1 180 ? -18.457 6.737 22.251 1.00 94.56 180 ASN A N 1
ATOM 1418 C CA . ASN A 1 180 ? -19.862 6.353 22.400 1.00 94.56 180 ASN A CA 1
ATOM 1419 C C . ASN A 1 180 ? -20.064 5.382 23.569 1.00 94.56 180 ASN A C 1
ATOM 1421 O O . ASN A 1 180 ? -21.004 5.534 24.350 1.00 94.56 180 ASN A O 1
ATOM 1425 N N . GLU A 1 181 ? -19.180 4.396 23.711 1.00 95.12 181 GLU A N 1
ATOM 1426 C CA . GLU A 1 181 ? -19.230 3.439 24.817 1.00 95.12 181 GLU A CA 1
ATOM 1427 C C . GLU A 1 181 ? -18.999 4.118 26.170 1.00 95.12 181 GLU A C 1
ATOM 1429 O O . GLU A 1 181 ? -19.752 3.875 27.118 1.00 95.12 181 GLU A O 1
ATOM 1434 N N . ARG A 1 182 ? -18.024 5.031 26.256 1.00 95.31 182 ARG A N 1
ATOM 1435 C CA . ARG A 1 182 ? -17.779 5.819 27.477 1.00 95.31 182 ARG A CA 1
ATOM 1436 C C . ARG A 1 182 ? -18.999 6.653 27.864 1.00 95.31 182 ARG A C 1
ATOM 1438 O O . ARG A 1 182 ? -19.439 6.583 29.011 1.00 95.31 182 ARG A O 1
ATOM 1445 N N . LEU A 1 183 ? -19.587 7.373 26.908 1.00 93.31 183 LEU A N 1
ATOM 1446 C CA . LEU A 1 183 ? -20.780 8.191 27.146 1.00 93.31 183 LEU A CA 1
ATOM 1447 C C . LEU A 1 183 ? -21.976 7.349 27.608 1.00 93.31 183 LEU A C 1
ATOM 1449 O O . LEU A 1 183 ? -22.672 7.731 28.549 1.00 93.31 183 LEU A O 1
ATOM 1453 N N . ARG A 1 184 ? -22.201 6.181 26.994 1.00 94.12 184 ARG A N 1
ATOM 1454 C CA . ARG A 1 184 ? -23.265 5.253 27.415 1.00 94.12 184 ARG A CA 1
ATOM 1455 C C . ARG A 1 184 ? -23.080 4.791 28.859 1.00 94.12 184 ARG A C 1
ATOM 1457 O O . ARG A 1 184 ? -24.053 4.748 29.610 1.00 94.12 184 ARG A O 1
ATOM 1464 N N . ASN A 1 185 ? -21.846 4.489 29.255 1.00 94.44 185 ASN A N 1
ATOM 1465 C CA . ASN A 1 185 ? -21.542 4.066 30.620 1.00 94.44 185 ASN A CA 1
ATOM 1466 C C . ASN A 1 185 ? -21.789 5.188 31.643 1.00 94.44 185 ASN A C 1
ATOM 1468 O O . ASN A 1 185 ? -22.361 4.925 32.702 1.00 94.44 185 ASN A O 1
ATOM 1472 N N . GLU A 1 186 ? -21.433 6.437 31.326 1.00 94.69 186 GLU A N 1
ATOM 1473 C CA . GLU A 1 186 ? -21.708 7.585 32.204 1.00 94.69 186 GLU A CA 1
ATOM 1474 C C . GLU A 1 186 ? -23.208 7.863 32.367 1.00 94.69 186 GLU A C 1
ATOM 1476 O O . GLU A 1 186 ? -23.678 8.111 33.482 1.00 94.69 186 GLU A O 1
ATOM 1481 N N . LEU A 1 187 ? -23.975 7.803 31.273 1.00 93.00 187 LEU A N 1
ATOM 1482 C CA . LEU A 1 187 ? -25.429 7.988 31.320 1.00 93.00 187 LEU A CA 1
ATOM 1483 C C . LEU A 1 187 ? -26.088 6.920 32.196 1.00 93.00 187 LEU A C 1
ATOM 1485 O O . LEU A 1 187 ? -26.854 7.262 33.098 1.00 93.00 187 LEU A O 1
ATOM 1489 N N . ALA A 1 188 ? -25.703 5.653 32.021 1.00 93.31 188 ALA A N 1
ATOM 1490 C CA . ALA A 1 188 ? -26.213 4.554 32.834 1.00 93.31 188 ALA A CA 1
ATOM 1491 C C . ALA A 1 188 ? -25.900 4.730 34.334 1.00 93.31 188 ALA A C 1
ATOM 1493 O O . ALA A 1 188 ? -26.696 4.334 35.187 1.00 93.31 188 ALA A O 1
ATOM 1494 N N . GLN A 1 189 ? -24.759 5.331 34.689 1.00 91.81 189 GLN A N 1
ATOM 1495 C CA . GLN A 1 189 ? -24.441 5.645 36.086 1.00 91.81 189 GLN A CA 1
ATOM 1496 C C . GLN A 1 189 ? -25.314 6.772 36.643 1.00 91.81 189 GLN A C 1
ATOM 1498 O O . GLN A 1 189 ? -25.822 6.656 37.761 1.00 91.81 189 GLN A O 1
ATOM 1503 N N . LYS A 1 190 ? -25.513 7.847 35.874 1.00 90.56 190 LYS A N 1
ATOM 1504 C CA . LYS A 1 190 ? -26.350 8.976 36.302 1.00 90.56 190 LYS A CA 1
ATOM 1505 C C . LYS A 1 190 ? -27.812 8.580 36.468 1.00 90.56 190 LYS A C 1
ATOM 1507 O O . LYS A 1 190 ? -28.424 8.984 37.453 1.00 90.56 190 LYS A O 1
ATOM 1512 N N . GLU A 1 191 ? -28.348 7.759 35.568 1.00 91.81 191 GLU A N 1
ATOM 1513 C CA . GLU A 1 191 ? -29.717 7.238 35.675 1.00 91.81 191 GLU A CA 1
ATOM 1514 C C . GLU A 1 191 ? -29.917 6.433 36.964 1.00 91.81 191 GLU A C 1
ATOM 1516 O O . GLU A 1 191 ? -30.882 6.667 37.690 1.00 91.81 191 GLU A O 1
ATOM 1521 N N . ARG A 1 192 ? -28.964 5.557 37.314 1.00 88.31 192 ARG A N 1
ATOM 1522 C CA . ARG A 1 192 ? -29.009 4.782 38.569 1.00 88.31 192 ARG A CA 1
ATOM 1523 C C . ARG A 1 192 ? -28.979 5.672 39.810 1.00 88.31 192 ARG A C 1
ATOM 1525 O O . ARG A 1 192 ? -29.696 5.413 40.775 1.00 88.31 192 ARG A O 1
ATOM 1532 N N . LEU A 1 193 ? -28.145 6.712 39.802 1.00 88.00 193 LEU A N 1
ATOM 1533 C CA . LEU A 1 193 ? -28.079 7.671 40.907 1.00 88.00 193 LEU A CA 1
ATOM 1534 C C . LEU A 1 193 ? -29.381 8.467 41.035 1.00 88.00 193 LEU A C 1
ATOM 1536 O O . LEU A 1 193 ? -29.864 8.661 42.148 1.00 88.00 193 LEU A O 1
ATOM 1540 N N . ALA A 1 194 ? -29.972 8.885 39.914 1.00 88.25 194 ALA A N 1
ATOM 1541 C CA . ALA A 1 194 ? -31.244 9.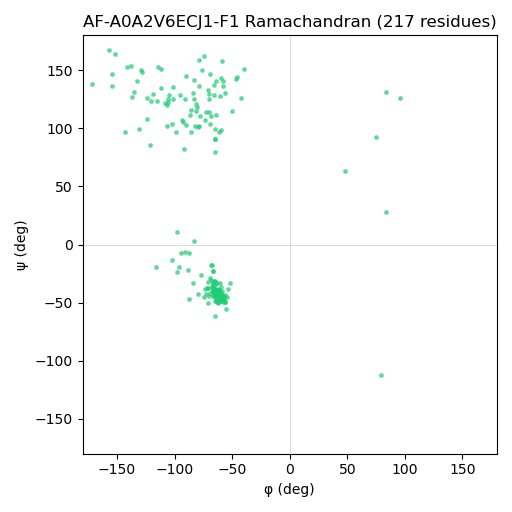598 39.907 1.00 88.25 194 ALA A CA 1
ATOM 1542 C C . ALA A 1 194 ? -32.391 8.728 40.448 1.00 88.25 194 ALA A C 1
ATOM 1544 O O . ALA A 1 194 ? -33.137 9.189 41.313 1.00 88.25 194 ALA A O 1
ATOM 1545 N N . SER A 1 195 ? -32.492 7.460 40.025 1.00 88.31 195 SER A N 1
ATOM 1546 C CA . SER A 1 195 ? -33.518 6.538 40.535 1.00 88.31 195 SER A CA 1
ATOM 1547 C C . SER A 1 195 ? -33.355 6.260 42.031 1.00 88.31 195 SER A C 1
ATOM 1549 O O . SER A 1 195 ? -34.340 6.206 42.763 1.00 88.31 195 SER A O 1
ATOM 1551 N N . LEU A 1 196 ? -32.109 6.129 42.506 1.00 84.62 196 LEU A N 1
ATOM 1552 C CA . LEU A 1 196 ? -31.814 5.990 43.936 1.00 84.62 196 LEU A CA 1
ATOM 1553 C C . LEU A 1 196 ? -32.202 7.249 44.720 1.00 84.62 196 LEU A C 1
ATOM 1555 O O . LEU A 1 196 ? -32.764 7.141 45.809 1.00 84.62 196 LEU A O 1
ATOM 1559 N N . GLY A 1 197 ? -31.924 8.433 44.170 1.00 85.38 197 GLY A N 1
ATOM 1560 C CA . GLY A 1 197 ? -32.306 9.710 44.768 1.00 85.38 197 GLY A CA 1
ATOM 1561 C C . GLY A 1 197 ? -33.821 9.868 44.902 1.00 85.38 197 GLY A C 1
ATOM 1562 O O . GLY A 1 197 ? -34.294 10.240 45.974 1.00 85.38 197 GLY A O 1
ATOM 1563 N N . GLN A 1 198 ? -34.583 9.527 43.857 1.00 84.56 198 GLN A N 1
ATOM 1564 C CA . GLN A 1 198 ? -36.051 9.541 43.892 1.00 84.56 198 GLN A CA 1
ATOM 1565 C C . GLN A 1 198 ? -36.607 8.558 44.924 1.00 84.56 198 GLN A C 1
ATOM 1567 O O . GLN A 1 198 ? -37.378 8.972 45.784 1.00 84.56 198 GLN A O 1
ATOM 1572 N N . ALA A 1 199 ? -36.154 7.301 44.899 1.00 83.94 199 ALA A N 1
ATOM 1573 C CA . ALA A 1 199 ? -36.587 6.294 45.867 1.00 83.94 199 ALA A CA 1
ATOM 1574 C C . ALA A 1 199 ? -36.273 6.718 47.313 1.00 83.94 199 ALA A C 1
ATOM 1576 O O . ALA A 1 199 ? -37.095 6.541 48.206 1.00 83.94 199 ALA A O 1
ATOM 1577 N N . SER A 1 200 ? -35.106 7.332 47.543 1.00 83.62 200 SER A N 1
ATOM 1578 C CA . SER A 1 200 ? -34.722 7.844 48.865 1.00 83.62 200 SER A CA 1
ATOM 1579 C C . SER A 1 200 ? -35.612 9.006 49.316 1.00 83.62 200 SER A C 1
ATOM 1581 O O . SER A 1 200 ? -35.997 9.061 50.480 1.00 83.62 200 SER A O 1
ATOM 1583 N N . ALA A 1 201 ? -35.955 9.930 48.414 1.00 83.62 201 ALA A N 1
ATOM 1584 C CA . ALA A 1 201 ? -36.827 11.063 48.725 1.00 83.62 201 ALA A CA 1
ATOM 1585 C C . ALA A 1 201 ? -38.263 10.621 49.054 1.00 83.62 201 ALA A C 1
ATOM 1587 O O . ALA A 1 201 ? -38.855 11.130 50.006 1.00 83.62 201 ALA A O 1
ATOM 1588 N N . GLU A 1 202 ? -38.795 9.648 48.311 1.00 77.75 202 GLU A N 1
ATOM 1589 C CA . GLU A 1 202 ? -40.104 9.033 48.567 1.00 77.75 202 GLU A CA 1
ATOM 1590 C C . GLU A 1 202 ? -40.126 8.353 49.947 1.00 77.75 202 GLU A C 1
ATOM 1592 O O . GLU A 1 202 ? -41.022 8.587 50.756 1.00 77.75 202 GLU A O 1
ATOM 1597 N N . PHE A 1 203 ? -39.059 7.620 50.277 1.00 81.56 203 PHE A N 1
ATOM 1598 C CA . PHE A 1 203 ? -38.909 6.963 51.577 1.00 81.56 203 PHE A CA 1
ATOM 1599 C C . PHE A 1 203 ? -38.860 7.957 52.747 1.00 81.56 203 PHE A C 1
ATOM 1601 O O . PHE A 1 203 ? -39.450 7.720 53.802 1.00 81.56 203 PHE A O 1
ATOM 1608 N N . VAL A 1 204 ? -38.157 9.083 52.576 1.00 83.06 204 VAL A N 1
ATOM 1609 C CA . VAL A 1 204 ? -38.098 10.152 53.587 1.00 83.06 204 VAL A CA 1
ATOM 1610 C C . VAL A 1 204 ? -39.476 10.777 53.795 1.00 83.06 204 VAL A C 1
ATOM 1612 O O . VAL A 1 204 ? -39.878 10.983 54.940 1.00 83.06 204 VAL A O 1
ATOM 1615 N N . HIS A 1 205 ? -40.212 11.042 52.714 1.00 75.94 205 HIS A N 1
ATOM 1616 C CA . HIS A 1 205 ? -41.564 11.592 52.791 1.00 75.94 205 HIS A CA 1
ATOM 1617 C C . HIS A 1 205 ? -42.511 10.679 53.593 1.00 75.94 205 HIS A C 1
ATOM 1619 O O . HIS A 1 205 ? -43.208 11.146 54.499 1.00 75.94 205 HIS A O 1
ATOM 1625 N N . ASP A 1 206 ? -42.470 9.371 53.343 1.00 83.50 206 ASP A N 1
ATOM 1626 C CA . ASP A 1 206 ? -43.324 8.401 54.036 1.00 83.50 206 ASP A CA 1
ATOM 1627 C C . ASP A 1 206 ? -42.963 8.217 55.518 1.00 83.50 206 ASP A C 1
ATOM 1629 O O . ASP A 1 206 ? -43.847 7.954 56.335 1.00 83.50 206 ASP A O 1
ATOM 1633 N N . LEU A 1 207 ? -41.694 8.413 55.900 1.00 82.12 207 LEU A N 1
ATOM 1634 C CA . LEU A 1 207 ? -41.267 8.422 57.306 1.00 82.12 207 LEU A CA 1
ATOM 1635 C C . LEU A 1 207 ? -41.695 9.693 58.047 1.00 82.12 207 LEU A C 1
ATOM 1637 O O . LEU A 1 207 ? -42.054 9.632 59.226 1.00 82.12 207 LEU A O 1
ATOM 1641 N N . SER A 1 208 ? -41.649 10.847 57.379 1.00 74.06 208 SER A N 1
ATOM 1642 C CA . SER A 1 208 ? -42.020 12.125 57.992 1.00 74.06 208 SER A CA 1
ATOM 1643 C C . SER A 1 208 ? -43.511 12.202 58.327 1.00 74.06 208 SER A C 1
ATOM 1645 O O . SER A 1 208 ? -43.853 12.747 59.373 1.00 74.06 208 SER A O 1
ATOM 1647 N N . ASN A 1 209 ? -44.390 11.596 57.525 1.00 82.50 209 ASN A N 1
ATOM 1648 C CA . ASN A 1 209 ? -45.843 11.627 57.744 1.00 82.50 209 ASN A CA 1
ATOM 1649 C C . ASN A 1 209 ? -46.311 11.130 59.132 1.00 82.50 209 ASN A C 1
ATOM 1651 O O . ASN A 1 209 ? -46.992 11.882 59.837 1.00 82.50 209 ASN A O 1
ATOM 1655 N N . PRO A 1 210 ? -45.973 9.908 59.586 1.00 79.75 210 PRO A N 1
ATOM 1656 C CA . PRO A 1 210 ? -46.363 9.444 60.916 1.00 79.75 210 PRO A CA 1
ATOM 1657 C C . PRO A 1 210 ? -45.675 10.238 62.035 1.00 79.75 210 PRO A C 1
ATOM 1659 O O . PRO A 1 210 ? -46.285 10.472 63.077 1.00 79.75 210 PRO A O 1
ATOM 1662 N N . LEU A 1 211 ? -44.441 10.711 61.823 1.00 69.00 211 LEU A N 1
ATOM 1663 C CA . LEU A 1 211 ? -43.727 11.552 62.791 1.00 69.00 211 LEU A CA 1
ATOM 1664 C C . LEU A 1 211 ? -44.398 12.917 62.984 1.00 69.00 211 LEU A C 1
ATOM 1666 O O . LEU A 1 211 ? -44.495 13.377 64.119 1.00 69.00 211 LEU A O 1
ATOM 1670 N N . THR A 1 212 ? -44.921 13.534 61.922 1.00 66.75 212 THR A N 1
ATOM 1671 C CA . THR A 1 212 ? -45.714 14.771 62.007 1.00 66.75 212 THR A CA 1
ATOM 1672 C C . THR A 1 212 ? -46.980 14.574 62.840 1.00 66.75 212 THR A C 1
ATOM 1674 O O . THR A 1 212 ? -47.319 15.439 63.646 1.00 66.75 212 THR A O 1
ATOM 1677 N N . ILE A 1 213 ? -47.646 13.423 62.706 1.00 67.94 213 ILE A N 1
ATOM 1678 C CA . ILE A 1 213 ? -48.823 13.083 63.516 1.00 67.94 213 ILE A CA 1
ATOM 1679 C C . ILE A 1 213 ? -48.427 12.935 64.988 1.00 67.94 213 ILE A C 1
ATOM 1681 O O . ILE A 1 213 ? -49.056 13.536 65.853 1.00 67.94 213 ILE A O 1
ATOM 1685 N N . VAL A 1 214 ? -47.362 12.186 65.281 1.00 68.88 214 VAL A N 1
ATOM 1686 C CA . VAL A 1 214 ? -46.905 11.955 66.661 1.00 68.88 214 VAL A CA 1
ATOM 1687 C C . VAL A 1 214 ? -46.437 13.253 67.329 1.00 68.88 214 VAL A C 1
ATOM 1689 O O . VAL A 1 214 ? -46.750 13.477 68.494 1.00 68.88 214 VAL A O 1
ATOM 1692 N N . TRP A 1 215 ? -45.742 14.135 66.607 1.00 62.59 215 TRP A N 1
ATOM 1693 C CA . TRP A 1 215 ? -45.279 15.417 67.151 1.00 62.59 215 TRP A CA 1
ATOM 1694 C C . TRP A 1 215 ? -46.429 16.412 67.377 1.00 62.59 215 TRP A C 1
ATOM 1696 O O . TRP A 1 215 ? -46.401 17.164 68.346 1.00 62.59 215 TRP A O 1
ATOM 1706 N N . GLY A 1 216 ? -47.480 16.364 66.549 1.00 57.97 216 GLY A N 1
ATOM 1707 C CA . GLY A 1 216 ? -48.697 17.164 66.729 1.00 57.97 216 GLY A CA 1
ATOM 1708 C C . GLY A 1 216 ? -49.538 16.790 67.958 1.00 57.97 216 GLY A C 1
ATOM 1709 O O . GLY A 1 216 ? -50.342 17.600 68.402 1.00 57.97 216 GLY A O 1
ATOM 1710 N N . TYR A 1 217 ? -49.337 15.599 68.534 1.00 57.84 217 TYR A N 1
ATOM 1711 C CA . TYR A 1 217 ? -49.965 15.173 69.794 1.00 57.84 217 TYR A CA 1
ATOM 1712 C C . TYR A 1 217 ? -49.176 15.581 71.054 1.00 57.84 217 TYR A C 1
ATOM 1714 O O . TYR A 1 217 ? -49.669 15.382 72.162 1.00 57.84 217 TYR A O 1
ATOM 1722 N N . VAL A 1 218 ? -47.959 16.121 70.910 1.00 54.88 218 VAL A N 1
ATOM 1723 C CA . VAL A 1 218 ? -47.071 16.507 72.031 1.00 54.88 218 VAL A CA 1
ATOM 1724 C C . VAL A 1 218 ? -47.155 18.015 72.342 1.00 54.88 218 VAL A C 1
ATOM 1726 O O . VAL A 1 218 ? -46.376 18.530 73.144 1.00 54.88 218 VAL A O 1
ATOM 1729 N N . GLN A 1 219 ? -48.124 18.728 71.760 1.00 45.12 219 GLN A N 1
ATOM 1730 C CA . GLN A 1 219 ? -48.389 20.147 72.024 1.00 45.12 219 GLN A CA 1
ATOM 1731 C C . GLN A 1 219 ? -49.725 20.366 72.735 1.00 45.12 219 GLN A C 1
ATOM 1733 O O . GLN A 1 219 ? -50.703 19.669 72.385 1.00 45.12 219 GLN A O 1
#

Solvent-accessible surface area (backbone atoms only — not comparable to full-atom values): 12962 Å² total; per-residue (Å²): 142,82,86,84,80,85,82,84,82,83,77,92,72,88,83,80,94,68,84,84,78,82,84,79,88,73,87,78,92,72,92,65,80,78,79,79,73,78,76,72,71,84,74,77,71,50,29,36,35,39,28,31,61,50,67,64,67,46,49,51,53,43,64,71,41,47,88,76,29,46,66,46,80,23,61,37,50,70,57,35,55,53,46,43,72,75,67,57,47,29,25,37,40,31,29,45,87,40,82,86,59,33,31,62,61,38,46,54,54,44,42,74,76,42,75,68,54,25,34,32,41,42,34,71,76,83,52,70,67,60,55,52,49,39,49,74,70,61,42,70,46,77,45,56,54,87,72,54,75,65,59,52,52,53,55,48,52,56,31,32,50,51,23,49,52,51,52,49,51,51,53,52,50,51,52,52,50,54,50,51,52,52,52,53,54,52,50,56,51,51,52,53,51,50,55,50,50,52,54,51,51,53,53,51,53,64,56,47,55,62,50,54,56,58,56,64,69,75,110

Radius of gyration: 31.46 Å; Cα contacts (8 Å, |Δi|>4): 207; chains: 1; bounding box: 69×65×93 Å